Protein AF-A0A960FRC0-F1 (afdb_monomer_lite)

Radius of gyration: 25.15 Å; chains: 1; bounding box: 46×81×82 Å

Structure (mmCIF, N/CA/C/O backbone):
data_AF-A0A960FRC0-F1
#
_entry.id   AF-A0A960FRC0-F1
#
loop_
_atom_site.group_PDB
_atom_site.id
_atom_site.type_symbol
_atom_site.label_atom_id
_atom_site.label_alt_id
_atom_site.label_comp_id
_atom_site.label_asym_id
_atom_site.label_entity_id
_atom_site.label_seq_id
_atom_site.pdbx_PDB_ins_code
_atom_site.Cartn_x
_atom_site.Cartn_y
_atom_site.Cartn_z
_atom_site.occupancy
_atom_site.B_iso_or_equiv
_atom_site.auth_seq_id
_atom_site.auth_comp_id
_atom_site.auth_asym_id
_atom_site.auth_atom_id
_atom_site.pdbx_PDB_model_num
ATOM 1 N N . MET A 1 1 ? -10.508 -52.661 64.774 1.00 45.69 1 MET A N 1
ATOM 2 C CA . MET A 1 1 ? -9.347 -51.862 64.317 1.00 45.69 1 MET A CA 1
ATOM 3 C C . MET A 1 1 ? -9.699 -50.385 64.442 1.00 45.69 1 MET A C 1
ATOM 5 O O . MET A 1 1 ? -10.869 -50.043 64.352 1.00 45.69 1 MET A O 1
ATOM 9 N N . ARG A 1 2 ? -8.720 -49.566 64.829 1.00 38.38 2 ARG A N 1
ATOM 10 C CA . ARG A 1 2 ? -8.870 -48.261 65.493 1.00 38.38 2 ARG A CA 1
ATOM 11 C C . ARG A 1 2 ? -9.436 -47.160 64.585 1.00 38.38 2 ARG A C 1
ATOM 13 O O . ARG A 1 2 ? -9.087 -47.077 63.415 1.00 38.38 2 ARG A O 1
ATOM 20 N N . ALA A 1 3 ? -10.247 -46.289 65.184 1.00 42.62 3 ALA A N 1
ATOM 21 C CA . ALA A 1 3 ? -10.696 -45.017 64.630 1.00 42.62 3 ALA A CA 1
ATOM 22 C C . ALA A 1 3 ? -9.540 -44.008 64.508 1.00 42.62 3 ALA A C 1
ATOM 24 O O . ALA A 1 3 ? -8.712 -43.910 65.415 1.00 42.62 3 ALA A O 1
ATOM 25 N N . ALA A 1 4 ? -9.546 -43.192 63.451 1.00 49.62 4 ALA A N 1
ATOM 26 C CA . ALA A 1 4 ? -8.734 -41.981 63.358 1.00 49.62 4 ALA A CA 1
ATOM 27 C C . ALA A 1 4 ? -9.585 -40.820 62.817 1.00 49.62 4 ALA A C 1
ATOM 29 O O . ALA A 1 4 ? -9.862 -40.708 61.628 1.00 49.62 4 ALA A O 1
ATOM 30 N N . ARG A 1 5 ? -10.024 -39.967 63.748 1.00 52.09 5 ARG A N 1
ATOM 31 C CA . ARG A 1 5 ? -10.417 -38.571 63.506 1.00 52.09 5 ARG A CA 1
ATOM 32 C C . ARG A 1 5 ? -9.151 -37.713 63.358 1.00 52.09 5 ARG A C 1
ATOM 34 O O . ARG A 1 5 ? -8.128 -38.087 63.928 1.00 52.09 5 ARG A O 1
ATOM 41 N N . ARG A 1 6 ? -9.338 -36.491 62.827 1.00 44.22 6 ARG A N 1
ATOM 42 C CA . ARG A 1 6 ? -8.510 -35.253 62.918 1.00 44.22 6 ARG A CA 1
ATOM 43 C C . ARG A 1 6 ? -7.853 -34.876 61.584 1.00 44.22 6 ARG A C 1
ATOM 45 O O . ARG A 1 6 ? -7.378 -35.750 60.888 1.00 44.22 6 ARG A O 1
ATOM 52 N N . ARG A 1 7 ? -7.743 -33.606 61.192 1.00 47.81 7 ARG A N 1
ATOM 53 C CA . ARG A 1 7 ? -8.174 -32.305 61.740 1.00 47.81 7 ARG A CA 1
ATOM 54 C C . ARG A 1 7 ? -8.042 -31.301 60.590 1.00 47.81 7 ARG A C 1
ATOM 56 O O . ARG A 1 7 ? -7.109 -31.410 59.804 1.00 47.81 7 ARG A O 1
ATOM 63 N N . TRP A 1 8 ? -8.943 -30.327 60.529 1.00 41.72 8 TRP A N 1
ATOM 64 C CA . TRP A 1 8 ? -8.767 -29.125 59.720 1.00 41.72 8 TRP A CA 1
ATOM 65 C C . TRP A 1 8 ? -7.578 -28.320 60.255 1.00 41.72 8 TRP A C 1
ATOM 67 O O . TRP A 1 8 ? -7.475 -28.105 61.463 1.00 41.72 8 TRP A O 1
ATOM 77 N N . GLY A 1 9 ? -6.685 -27.914 59.356 1.00 37.94 9 GLY A N 1
ATOM 78 C CA . GLY A 1 9 ? -5.574 -27.011 59.626 1.00 37.94 9 GLY A CA 1
ATOM 79 C C . GLY A 1 9 ? -5.657 -25.833 58.667 1.00 37.94 9 GLY A C 1
ATOM 80 O O . GLY A 1 9 ? -5.303 -25.951 57.501 1.00 37.94 9 GLY A O 1
ATOM 81 N N . THR A 1 10 ? -6.170 -24.719 59.172 1.00 47.03 10 THR A N 1
ATOM 82 C CA . THR A 1 10 ? -6.092 -23.382 58.581 1.00 47.03 10 THR A CA 1
ATOM 83 C C . THR A 1 10 ? -4.627 -22.974 58.428 1.00 47.03 10 THR A C 1
ATOM 85 O O . THR A 1 10 ? -3.929 -22.841 59.434 1.00 47.03 10 THR A O 1
ATOM 88 N N . ALA A 1 11 ? -4.159 -22.767 57.197 1.00 42.53 11 ALA A N 1
ATOM 89 C CA . ALA A 1 11 ? -2.871 -22.133 56.932 1.00 42.53 11 ALA A CA 1
ATOM 90 C C . ALA A 1 11 ? -3.082 -20.624 56.756 1.00 42.53 11 ALA A C 1
ATOM 92 O O . ALA A 1 11 ? -3.902 -20.183 55.952 1.00 42.53 11 ALA A O 1
ATOM 93 N N . ALA A 1 12 ? -2.377 -19.862 57.586 1.00 43.47 12 ALA A N 1
ATOM 94 C CA . ALA A 1 12 ? -2.462 -18.421 57.713 1.00 43.47 12 ALA A CA 1
ATOM 95 C C . ALA A 1 12 ? -1.907 -17.693 56.479 1.00 43.47 12 ALA A C 1
ATOM 97 O O . ALA A 1 12 ? -0.831 -18.015 55.976 1.00 43.47 12 ALA A O 1
ATOM 98 N N . LEU A 1 13 ? -2.641 -16.668 56.046 1.00 40.09 13 LEU A N 1
ATOM 99 C CA . LEU A 1 13 ? -2.181 -15.615 55.147 1.00 40.09 13 LEU A CA 1
ATOM 100 C C . LEU A 1 13 ? -1.047 -14.834 55.823 1.00 40.09 13 LEU A C 1
ATOM 102 O O . LEU A 1 13 ? -1.270 -14.155 56.824 1.00 40.09 13 LEU A O 1
ATOM 106 N N . VAL A 1 14 ? 0.161 -14.907 55.266 1.00 40.59 14 VAL A N 1
ATOM 107 C CA . VAL A 1 14 ? 1.249 -13.978 55.591 1.00 40.59 14 VAL A CA 1
ATOM 108 C C . VAL A 1 14 ? 1.157 -12.816 54.607 1.00 40.59 14 VAL A C 1
ATOM 110 O O . VAL A 1 14 ? 1.544 -12.934 53.447 1.00 40.59 14 VAL A O 1
ATOM 113 N N . ALA A 1 15 ? 0.597 -11.700 55.069 1.00 36.88 15 ALA A N 1
ATOM 114 C CA . ALA A 1 15 ? 0.628 -10.429 54.362 1.00 36.88 15 ALA A CA 1
ATOM 115 C C . ALA A 1 15 ? 2.011 -9.788 54.557 1.00 36.88 15 ALA A C 1
ATOM 117 O O . ALA A 1 15 ? 2.355 -9.358 55.657 1.00 36.88 15 ALA A O 1
ATOM 118 N N . VAL A 1 16 ? 2.813 -9.738 53.495 1.00 40.75 16 VAL A N 1
ATOM 119 C CA . VAL A 1 16 ? 4.051 -8.951 53.462 1.00 40.75 16 VAL A CA 1
ATOM 120 C C . VAL A 1 16 ? 3.683 -7.534 53.032 1.00 40.75 16 VAL A C 1
ATOM 122 O O . VAL A 1 16 ? 3.374 -7.287 51.869 1.00 40.75 16 VAL A O 1
ATOM 125 N N . ALA A 1 17 ? 3.687 -6.606 53.986 1.00 39.19 17 ALA A N 1
ATOM 126 C CA . ALA A 1 17 ? 3.586 -5.178 53.719 1.00 39.19 17 ALA A CA 1
ATOM 127 C C . ALA A 1 17 ? 4.959 -4.653 53.268 1.00 39.19 17 ALA A C 1
ATOM 129 O O . ALA A 1 17 ? 5.885 -4.547 54.069 1.00 39.19 17 ALA A O 1
ATOM 130 N N . LEU A 1 18 ? 5.092 -4.329 51.982 1.00 38.28 18 LEU A N 1
ATOM 131 C CA . LEU A 1 18 ? 6.219 -3.563 51.451 1.00 38.28 18 LEU A CA 1
ATOM 132 C C . LEU A 1 18 ? 5.857 -2.073 51.496 1.00 38.28 18 LEU A C 1
ATOM 134 O O . LEU A 1 18 ? 5.083 -1.586 50.676 1.00 38.28 18 LEU A O 1
ATOM 138 N N . LEU A 1 19 ? 6.418 -1.356 52.474 1.00 38.47 19 LEU A N 1
ATOM 139 C CA . LEU A 1 19 ? 6.517 0.103 52.435 1.00 38.47 19 LEU A CA 1
ATOM 140 C C . LEU A 1 19 ? 7.543 0.487 51.360 1.00 38.47 19 LEU A C 1
ATOM 142 O O . LEU A 1 19 ? 8.737 0.251 51.538 1.00 38.47 19 LEU A O 1
ATOM 146 N N . ALA A 1 20 ? 7.093 1.119 50.278 1.00 42.47 20 ALA A N 1
ATOM 147 C CA . ALA A 1 20 ? 7.959 1.881 49.385 1.00 42.47 20 ALA A CA 1
ATOM 148 C C . ALA A 1 20 ? 7.755 3.375 49.669 1.00 42.47 20 ALA A C 1
ATOM 150 O O . ALA A 1 20 ? 6.661 3.913 49.499 1.00 42.47 20 ALA A O 1
ATOM 151 N N . ALA A 1 21 ? 8.810 4.027 50.154 1.00 42.53 21 ALA A N 1
ATOM 152 C CA . ALA A 1 21 ? 8.851 5.462 50.385 1.00 42.53 21 ALA A CA 1
ATOM 153 C C . ALA A 1 21 ? 8.811 6.218 49.045 1.00 42.53 21 ALA A C 1
ATOM 155 O O . ALA A 1 21 ? 9.657 5.996 48.179 1.00 42.53 21 ALA A O 1
ATOM 156 N N . LEU A 1 22 ? 7.848 7.132 48.890 1.00 38.44 22 LEU A N 1
ATOM 157 C CA . LEU A 1 22 ? 7.870 8.139 47.832 1.00 38.44 22 LEU A CA 1
ATOM 158 C C . LEU A 1 22 ? 8.965 9.166 48.147 1.00 38.44 22 LEU A C 1
ATOM 160 O O . LEU A 1 22 ? 8.834 9.945 49.090 1.00 38.44 22 LEU A O 1
ATOM 164 N N . VAL A 1 23 ? 10.009 9.207 47.322 1.00 41.34 23 VAL A N 1
ATOM 165 C CA . VAL A 1 23 ? 10.891 10.373 47.210 1.00 41.34 23 VAL A CA 1
ATOM 166 C C . VAL A 1 23 ? 10.477 11.122 45.948 1.00 41.34 23 VAL A C 1
ATOM 168 O O . VAL A 1 23 ? 10.709 10.663 44.832 1.00 41.34 23 VAL A O 1
ATOM 171 N N . ALA A 1 24 ? 9.824 12.268 46.131 1.00 42.84 24 ALA A N 1
ATOM 172 C CA . ALA A 1 24 ? 9.527 13.212 45.063 1.00 42.84 24 ALA A CA 1
ATOM 173 C C . ALA A 1 24 ? 10.822 13.933 44.653 1.00 42.84 24 ALA A C 1
ATOM 175 O O . ALA A 1 24 ? 11.204 14.942 45.241 1.00 42.84 24 ALA A O 1
ATOM 176 N N . GLY A 1 25 ? 11.521 13.385 43.659 1.00 35.78 25 GLY A N 1
ATOM 177 C CA . GLY A 1 25 ? 12.619 14.054 42.966 1.00 35.78 25 GLY A CA 1
ATOM 178 C C . GLY A 1 25 ? 12.085 14.818 41.759 1.00 35.78 25 GLY A C 1
ATOM 179 O O . GLY A 1 25 ? 11.906 14.239 40.692 1.00 35.78 25 GLY A O 1
ATOM 180 N N . GLY A 1 26 ? 11.811 16.112 41.926 1.00 40.59 26 GLY A N 1
ATOM 181 C CA . GLY A 1 26 ? 11.530 17.015 40.815 1.00 40.59 26 GLY A CA 1
ATOM 182 C C . GLY A 1 26 ? 12.804 17.279 40.015 1.00 40.59 26 GLY A C 1
ATOM 183 O O . GLY A 1 26 ? 13.629 18.091 40.421 1.00 40.59 26 GLY A O 1
ATOM 184 N N . ALA A 1 27 ? 12.962 16.598 38.882 1.00 38.31 27 ALA A N 1
ATOM 185 C CA . ALA A 1 27 ? 13.957 16.935 37.873 1.00 38.31 27 ALA A CA 1
ATOM 186 C C . ALA A 1 27 ? 13.251 17.684 36.736 1.00 38.31 27 ALA A C 1
ATOM 188 O O . ALA A 1 27 ? 12.601 17.083 35.882 1.00 38.31 27 ALA A O 1
ATOM 189 N N . GLY A 1 28 ? 13.352 19.014 36.750 1.00 36.75 28 GLY A N 1
ATOM 190 C CA . GLY A 1 28 ? 13.008 19.837 35.598 1.00 36.75 28 GLY A CA 1
ATOM 191 C C . GLY A 1 28 ? 13.984 19.535 34.466 1.00 36.75 28 GLY A C 1
ATOM 192 O O . GLY A 1 28 ? 15.154 19.905 34.539 1.00 36.75 28 GLY A O 1
ATOM 193 N N . ALA A 1 29 ? 13.517 18.840 33.432 1.00 36.84 29 ALA A N 1
ATOM 194 C CA . ALA A 1 29 ? 14.262 18.687 32.194 1.00 36.84 29 ALA A CA 1
ATOM 195 C C . ALA A 1 29 ? 14.252 20.036 31.459 1.00 36.84 29 ALA A C 1
ATOM 197 O O . ALA A 1 29 ? 13.249 20.433 30.868 1.00 36.84 29 ALA A O 1
ATOM 198 N N . GLY A 1 30 ? 15.368 20.761 31.544 1.00 32.44 30 GLY A N 1
ATOM 199 C CA . GLY A 1 30 ? 15.636 21.907 30.686 1.00 32.44 30 GLY A CA 1
ATOM 200 C C . GLY A 1 30 ? 15.647 21.459 29.226 1.00 32.44 30 GLY A C 1
ATOM 201 O O . GLY A 1 30 ? 16.338 20.505 28.868 1.00 32.44 30 GLY A O 1
ATOM 202 N N . ALA A 1 31 ? 14.855 22.132 28.395 1.00 35.47 31 ALA A N 1
ATOM 203 C CA . ALA A 1 31 ? 14.848 21.933 26.957 1.00 35.47 31 ALA A CA 1
ATOM 204 C C . ALA A 1 31 ? 16.244 22.238 26.392 1.00 35.47 31 ALA A C 1
ATOM 206 O O . ALA A 1 31 ? 16.716 23.373 26.456 1.00 35.47 31 ALA A O 1
ATOM 207 N N . ALA A 1 32 ? 16.911 21.218 25.855 1.00 36.28 32 ALA A N 1
ATOM 208 C CA . ALA A 1 32 ? 18.108 21.415 25.053 1.00 36.28 32 ALA A CA 1
ATOM 209 C C . ALA A 1 32 ? 17.721 22.111 23.729 1.00 36.28 32 ALA A C 1
ATOM 211 O O . ALA A 1 32 ? 16.708 21.738 23.127 1.00 36.28 32 ALA A O 1
ATOM 212 N N . PRO A 1 33 ? 18.489 23.108 23.258 1.00 33.09 33 PRO A N 1
ATOM 213 C CA . PRO A 1 33 ? 18.225 23.754 21.979 1.00 33.09 33 PRO A CA 1
ATOM 214 C C . PRO A 1 33 ? 18.430 22.756 20.831 1.00 33.09 33 PRO A C 1
ATOM 216 O O . PRO A 1 33 ? 19.436 22.046 20.779 1.00 33.09 33 PRO A O 1
ATOM 219 N N . ARG A 1 34 ? 17.455 22.691 19.915 1.00 39.62 34 ARG A N 1
ATOM 220 C CA . ARG A 1 34 ? 17.567 21.930 18.663 1.00 39.62 34 ARG A CA 1
ATOM 221 C C . ARG A 1 34 ? 18.668 22.556 17.794 1.00 39.62 34 ARG A C 1
ATOM 223 O O . ARG A 1 34 ? 18.681 23.777 17.671 1.00 39.62 34 ARG A O 1
ATOM 230 N N . PRO A 1 35 ? 19.562 21.761 17.181 1.00 35.31 35 PRO A N 1
ATOM 231 C CA . PRO A 1 35 ? 20.469 22.278 16.170 1.00 35.31 35 PRO A CA 1
ATOM 232 C C . PRO A 1 35 ? 19.674 22.633 14.909 1.00 35.31 35 PRO A C 1
ATOM 234 O O . PRO A 1 35 ? 18.868 21.833 14.429 1.00 35.31 35 PRO A O 1
ATOM 237 N N . ASP A 1 36 ? 19.906 23.843 14.404 1.00 36.78 36 ASP A N 1
ATOM 238 C CA . ASP A 1 36 ? 19.320 24.381 13.181 1.00 36.78 36 ASP A CA 1
ATOM 239 C C . ASP A 1 36 ? 19.616 23.463 11.985 1.00 36.78 36 ASP A C 1
ATOM 241 O O . ASP A 1 36 ? 20.739 23.397 11.478 1.00 36.78 36 ASP A O 1
ATOM 245 N N . ALA A 1 37 ? 18.591 22.752 11.514 1.00 40.75 37 ALA A N 1
ATOM 246 C CA . ALA A 1 37 ? 18.593 22.173 10.181 1.00 40.75 37 ALA A CA 1
ATOM 247 C C . ALA A 1 37 ? 18.314 23.310 9.191 1.00 40.75 37 ALA A C 1
ATOM 249 O O . ALA A 1 37 ? 17.215 23.863 9.145 1.00 40.75 37 ALA A O 1
ATOM 250 N N . GLY A 1 38 ? 19.347 23.699 8.448 1.00 32.84 38 GLY A N 1
ATOM 251 C CA . GLY A 1 38 ? 19.288 24.794 7.493 1.00 32.84 38 GLY A CA 1
ATOM 252 C C . GLY A 1 38 ? 18.195 24.628 6.435 1.00 32.84 38 GLY A C 1
ATOM 253 O O . GLY A 1 38 ? 18.038 23.567 5.838 1.00 32.84 38 GLY A O 1
ATOM 254 N N . GLY A 1 39 ? 17.507 25.740 6.165 1.00 36.84 39 GLY A N 1
ATOM 255 C CA . GLY A 1 39 ? 16.924 26.042 4.860 1.00 36.84 39 GLY A CA 1
ATOM 256 C C . GLY A 1 39 ? 15.628 25.321 4.499 1.00 36.84 39 GLY A C 1
ATOM 257 O O . GLY A 1 39 ? 15.522 24.815 3.387 1.00 36.84 39 GLY A O 1
ATOM 258 N N . GLN A 1 40 ? 14.624 25.323 5.378 1.00 36.28 40 GLN A N 1
ATOM 259 C CA . GLN A 1 40 ? 13.240 25.187 4.919 1.00 36.28 40 GLN A CA 1
ATOM 260 C C . GLN A 1 40 ? 12.752 26.572 4.496 1.00 36.28 40 GLN A C 1
ATOM 262 O O . GLN A 1 40 ? 12.588 27.467 5.318 1.00 36.28 40 GLN A O 1
ATOM 267 N N . THR A 1 41 ? 12.572 26.776 3.194 1.00 33.44 41 THR A N 1
ATOM 268 C CA . THR A 1 41 ? 11.748 27.882 2.709 1.00 33.44 41 THR A CA 1
ATOM 269 C C . THR A 1 41 ? 10.325 27.621 3.186 1.00 33.44 41 THR A C 1
ATOM 271 O O . THR A 1 41 ? 9.762 26.585 2.832 1.00 33.44 41 THR A O 1
ATOM 274 N N . ASP A 1 42 ? 9.772 28.535 3.980 1.00 34.69 42 ASP A N 1
ATOM 275 C CA . ASP A 1 42 ? 8.370 28.545 4.393 1.00 34.69 42 ASP A CA 1
ATOM 276 C C . ASP A 1 42 ? 7.461 28.405 3.162 1.00 34.69 42 ASP A C 1
ATOM 278 O O . ASP A 1 42 ? 7.245 29.358 2.408 1.00 34.69 42 ASP A O 1
ATOM 282 N N . VAL A 1 43 ? 6.947 27.197 2.922 1.00 40.28 43 VAL A N 1
ATOM 283 C CA . VAL A 1 43 ? 5.886 26.978 1.937 1.00 40.28 43 VAL A CA 1
ATOM 284 C C . VAL A 1 43 ? 4.570 27.337 2.633 1.00 40.28 43 VAL A C 1
ATOM 286 O O . VAL A 1 43 ? 4.271 26.757 3.679 1.00 40.28 43 VAL A O 1
ATOM 289 N N . PRO A 1 44 ? 3.776 28.287 2.108 1.00 34.59 44 PRO A N 1
ATOM 290 C CA . PRO A 1 44 ? 2.538 28.717 2.748 1.00 34.59 44 PRO A CA 1
ATOM 291 C C . PRO A 1 44 ? 1.582 27.540 2.991 1.00 34.59 44 PRO A C 1
ATOM 293 O O . PRO A 1 44 ? 1.346 26.729 2.094 1.00 34.59 44 PRO A O 1
ATOM 296 N N . LEU A 1 45 ? 0.981 27.491 4.185 1.00 43.91 45 LEU A N 1
ATOM 297 C CA . LEU A 1 45 ? -0.046 26.530 4.625 1.00 43.91 45 LEU A CA 1
ATOM 298 C C . LEU A 1 45 ? -1.409 26.727 3.915 1.00 43.91 45 LEU A C 1
ATOM 300 O O . LEU A 1 45 ? -2.459 26.718 4.550 1.00 43.91 45 LEU A O 1
ATOM 304 N N . SER A 1 46 ? -1.409 26.937 2.599 1.00 42.94 46 SER A N 1
ATOM 305 C CA . SER A 1 46 ? -2.619 27.125 1.783 1.00 42.94 46 SER A CA 1
ATOM 306 C C . SER A 1 46 ? -2.598 26.343 0.463 1.00 42.94 46 SER A C 1
ATOM 308 O O . SER A 1 46 ? -3.323 26.668 -0.477 1.00 42.94 46 SER A O 1
ATOM 310 N N . GLY A 1 47 ? -1.780 25.291 0.382 1.00 54.16 47 GLY A N 1
ATOM 311 C CA . GLY A 1 47 ? -1.836 24.307 -0.698 1.00 54.16 47 GLY A CA 1
ATOM 312 C C . GLY A 1 47 ? -2.910 23.245 -0.450 1.00 54.16 47 GLY A C 1
ATOM 313 O O . GLY A 1 47 ? -3.258 22.955 0.691 1.00 54.16 47 GLY A O 1
ATOM 314 N N . ALA A 1 48 ? -3.396 22.611 -1.519 1.00 76.31 48 ALA A N 1
ATOM 315 C CA . ALA A 1 48 ? -4.374 21.521 -1.436 1.00 76.31 48 ALA A CA 1
ATOM 316 C C . ALA A 1 48 ? -3.868 20.275 -0.661 1.00 76.31 48 ALA A C 1
ATOM 318 O O . ALA A 1 48 ? -4.658 19.396 -0.334 1.00 76.31 48 ALA A O 1
ATOM 319 N N . CYS A 1 49 ? -2.569 20.237 -0.339 1.00 87.62 49 CYS A N 1
ATOM 320 C CA . CYS A 1 49 ? -1.946 19.373 0.661 1.00 87.62 49 CYS A CA 1
ATOM 321 C C . CYS A 1 49 ? -1.174 20.265 1.666 1.00 87.62 49 CYS A C 1
ATOM 323 O O . CYS A 1 49 ? -0.148 20.832 1.286 1.00 87.62 49 CYS A O 1
ATOM 325 N N . PRO A 1 50 ? -1.661 20.463 2.907 1.00 85.38 50 PRO A N 1
ATOM 326 C CA . PRO A 1 50 ? -1.021 21.314 3.914 1.00 85.38 50 PRO A CA 1
ATOM 327 C C . PRO A 1 50 ? 0.133 20.600 4.643 1.00 85.38 50 PRO A C 1
ATOM 329 O O . PRO A 1 50 ? 0.348 19.405 4.474 1.00 85.38 50 PRO A O 1
ATOM 332 N N . GLY A 1 51 ? 0.878 21.325 5.486 1.00 82.12 51 GLY A N 1
ATOM 333 C CA . GLY A 1 51 ? 1.767 20.717 6.491 1.00 82.12 51 GLY A CA 1
ATOM 334 C C . GLY A 1 51 ? 2.995 19.973 5.951 1.00 82.12 51 GLY A C 1
ATOM 335 O O . GLY A 1 51 ? 3.428 19.001 6.559 1.00 82.12 51 GLY A O 1
ATOM 336 N N . GLY A 1 52 ? 3.553 20.401 4.814 1.00 83.00 52 GLY A N 1
ATOM 337 C CA . GLY A 1 52 ? 4.713 19.741 4.193 1.00 83.00 52 GLY A CA 1
ATOM 338 C C . GLY A 1 52 ? 4.361 18.512 3.348 1.00 83.00 52 GLY A C 1
ATOM 339 O O . GLY A 1 52 ? 5.255 17.844 2.832 1.00 83.00 52 GLY A O 1
ATOM 340 N N . LEU A 1 53 ? 3.069 18.230 3.167 1.00 89.75 53 LEU A N 1
ATOM 341 C CA . LEU A 1 53 ? 2.595 17.188 2.269 1.00 89.75 53 LEU A CA 1
ATOM 342 C C . LEU A 1 53 ? 2.720 17.607 0.796 1.00 89.75 53 LEU A C 1
ATOM 344 O O . LEU A 1 53 ? 2.569 18.773 0.434 1.00 89.75 53 LEU A O 1
ATOM 348 N N . SER A 1 54 ? 2.935 16.624 -0.073 1.00 90.00 54 SER A N 1
ATOM 349 C CA . SER A 1 54 ? 3.002 16.791 -1.528 1.00 90.00 54 SER A CA 1
ATOM 350 C C . SER A 1 54 ? 1.808 16.141 -2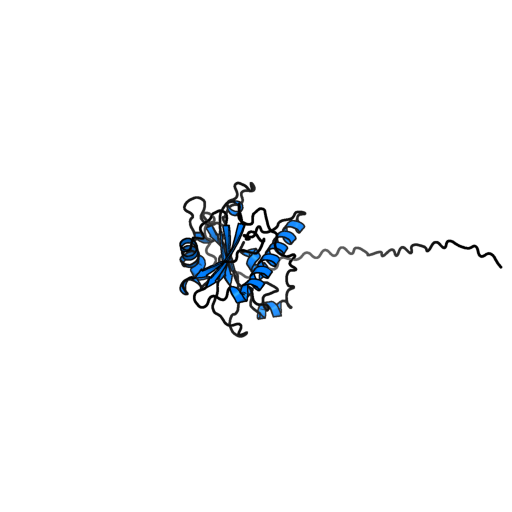.220 1.00 90.00 54 SER A C 1
ATOM 352 O O . SER A 1 54 ? 1.346 15.082 -1.802 1.00 90.00 54 SER A O 1
ATOM 354 N N . ILE A 1 55 ? 1.327 16.739 -3.313 1.00 88.12 55 ILE A N 1
ATOM 355 C CA . ILE A 1 55 ? 0.259 16.157 -4.141 1.00 88.12 55 ILE A CA 1
ATOM 356 C C . ILE A 1 55 ? 0.814 14.959 -4.925 1.00 88.12 55 ILE A C 1
ATOM 358 O O . ILE A 1 55 ? 1.807 15.075 -5.641 1.00 88.12 55 ILE A O 1
ATOM 362 N N . VAL A 1 56 ? 0.136 13.816 -4.824 1.00 87.88 56 VAL A N 1
ATOM 363 C CA . VAL A 1 56 ? 0.449 12.571 -5.546 1.00 87.88 56 VAL A CA 1
ATOM 364 C C . VAL A 1 56 ? -0.448 12.392 -6.762 1.00 87.88 56 VAL A C 1
ATOM 366 O O . VAL A 1 56 ? 0.010 12.011 -7.836 1.00 87.88 56 VAL A O 1
ATOM 369 N N . ALA A 1 57 ? -1.741 12.650 -6.594 1.00 81.94 57 ALA A N 1
ATOM 370 C CA . ALA A 1 57 ? -2.725 12.527 -7.655 1.00 81.94 57 ALA A CA 1
ATOM 371 C C . ALA A 1 57 ? -3.914 13.440 -7.373 1.00 81.94 57 ALA A C 1
ATOM 373 O O . ALA A 1 57 ? -4.265 13.680 -6.221 1.00 81.94 57 ALA A O 1
ATOM 374 N N . VAL A 1 58 ? -4.571 13.896 -8.433 1.00 77.62 58 VAL A N 1
ATOM 375 C CA . VAL A 1 58 ? -5.853 14.595 -8.340 1.00 77.62 58 VAL A CA 1
ATOM 376 C C . VAL A 1 58 ? -6.921 13.620 -8.844 1.00 77.62 58 VAL A C 1
ATOM 378 O O . VAL A 1 58 ? -6.878 13.258 -10.023 1.00 77.62 58 VAL A O 1
ATOM 381 N N . PRO A 1 59 ? -7.801 13.087 -7.977 1.00 72.81 59 PRO A N 1
ATOM 382 C CA . PRO A 1 59 ? -8.917 12.267 -8.431 1.00 72.81 59 PRO A CA 1
ATOM 383 C C . PRO A 1 59 ? -9.907 13.119 -9.240 1.00 72.81 59 PRO A C 1
ATOM 385 O O . PRO A 1 59 ? -9.952 14.337 -9.096 1.00 72.81 59 PRO A O 1
ATOM 388 N N . GLU A 1 60 ? -10.713 12.478 -10.090 1.00 71.31 60 GLU A N 1
ATOM 389 C CA . GLU A 1 60 ? -11.729 13.172 -10.904 1.00 71.31 60 GLU A CA 1
ATOM 390 C C . GLU A 1 60 ? -12.785 13.883 -10.040 1.00 71.31 60 GLU A C 1
ATOM 392 O O . GLU A 1 60 ? -13.349 14.898 -10.443 1.00 71.31 60 GLU A O 1
ATOM 397 N N . SER A 1 61 ? -13.021 13.365 -8.833 1.00 69.56 61 SER A N 1
ATOM 398 C CA . SER A 1 61 ? -13.883 13.957 -7.814 1.00 69.56 61 SER A CA 1
ATOM 399 C C . SER A 1 61 ? -13.214 13.889 -6.443 1.00 69.56 61 SER A C 1
ATOM 401 O O . SER A 1 61 ? -12.675 12.842 -6.081 1.00 69.56 61 SER A O 1
ATOM 403 N N . GLY A 1 62 ? -13.324 14.964 -5.661 1.00 75.00 62 GLY A N 1
ATOM 404 C CA . GLY A 1 62 ? -12.777 15.052 -4.304 1.00 75.00 62 GLY A CA 1
ATOM 405 C C . GLY A 1 62 ? -11.442 15.807 -4.221 1.00 75.00 62 GLY A C 1
ATOM 406 O O . GLY A 1 62 ? -10.943 16.304 -5.234 1.00 75.00 62 GLY A O 1
ATOM 407 N N . PRO A 1 63 ? -10.879 15.947 -3.008 1.00 85.25 63 PRO A N 1
ATOM 408 C CA . PRO A 1 63 ? -9.593 16.605 -2.804 1.00 85.25 63 PRO A CA 1
ATOM 409 C C . PRO A 1 63 ? -8.440 15.782 -3.400 1.00 85.25 63 PRO A C 1
ATOM 411 O O . PRO A 1 63 ? -8.587 14.575 -3.626 1.00 85.25 63 PRO A O 1
ATOM 414 N N . PRO A 1 64 ? -7.274 16.401 -3.659 1.00 89.44 64 PRO A N 1
ATOM 415 C CA . PRO A 1 64 ? -6.104 15.652 -4.088 1.00 89.44 64 PRO A CA 1
ATOM 416 C C . PRO A 1 64 ? -5.672 14.627 -3.037 1.00 89.44 64 PRO A C 1
ATOM 418 O O . PRO A 1 64 ? -5.822 14.824 -1.833 1.00 89.44 64 PRO A O 1
ATOM 421 N N . MET A 1 65 ? -5.074 13.546 -3.523 1.00 92.44 65 MET A N 1
ATOM 422 C CA . MET A 1 65 ? -4.311 12.621 -2.700 1.00 92.44 65 MET A CA 1
ATOM 423 C C . MET A 1 65 ? -2.950 13.240 -2.394 1.00 92.44 65 MET A C 1
ATOM 425 O O . MET A 1 65 ? -2.222 13.647 -3.306 1.00 92.44 65 MET A O 1
ATOM 429 N N . CYS A 1 66 ? -2.600 13.256 -1.119 1.00 95.12 66 CYS A N 1
ATOM 430 C CA . CYS A 1 66 ? -1.370 13.792 -0.569 1.00 95.12 66 CYS A CA 1
ATOM 431 C C . CYS A 1 66 ? -0.426 12.670 -0.115 1.00 95.12 66 CYS A C 1
ATOM 433 O O . CYS A 1 66 ? -0.845 11.532 0.072 1.00 95.12 66 CYS A O 1
ATOM 435 N N . THR A 1 67 ? 0.847 12.993 0.093 1.00 95.00 67 THR A N 1
ATOM 436 C CA . THR A 1 67 ? 1.843 12.121 0.735 1.00 95.00 67 THR A CA 1
ATOM 437 C C . THR A 1 67 ? 2.815 12.953 1.561 1.00 95.00 67 THR A C 1
ATOM 439 O O . THR A 1 67 ? 3.082 14.103 1.206 1.00 95.00 67 THR A O 1
ATOM 442 N N . HIS A 1 68 ? 3.384 12.379 2.621 1.00 92.88 68 HIS A N 1
ATOM 443 C CA . HIS A 1 68 ? 4.532 12.971 3.317 1.00 92.88 68 HIS A CA 1
ATOM 444 C C . HIS A 1 68 ? 5.871 12.671 2.620 1.00 92.88 68 HIS A C 1
ATOM 446 O O . HIS A 1 68 ? 6.927 13.067 3.107 1.00 92.88 68 HIS A O 1
ATOM 452 N N . GLY A 1 69 ? 5.840 12.002 1.463 1.00 92.31 69 GLY A N 1
ATOM 453 C CA . GLY A 1 69 ? 7.034 11.554 0.757 1.00 92.31 69 GLY A CA 1
ATOM 454 C C . GLY A 1 69 ? 7.533 10.210 1.288 1.00 92.31 69 GLY A C 1
ATOM 455 O O . GLY A 1 69 ? 6.904 9.623 2.162 1.00 92.31 69 GLY A O 1
ATOM 456 N N . PRO A 1 70 ? 8.631 9.684 0.730 1.00 91.75 70 PRO A N 1
ATOM 457 C CA . PRO A 1 70 ? 9.150 8.397 1.154 1.00 91.75 70 PRO A CA 1
ATOM 458 C C . PRO A 1 70 ? 9.764 8.464 2.545 1.00 91.75 70 PRO A C 1
ATOM 460 O O . PRO A 1 70 ? 10.520 9.391 2.850 1.00 91.75 70 PRO A O 1
ATOM 463 N N . ASP A 1 71 ? 9.497 7.439 3.343 1.00 90.56 71 ASP A N 1
ATOM 464 C CA . ASP A 1 71 ? 10.104 7.311 4.657 1.00 90.56 71 ASP A CA 1
ATOM 465 C C . ASP A 1 71 ? 11.597 6.984 4.565 1.00 90.56 71 ASP A C 1
ATOM 467 O O . ASP A 1 71 ? 12.030 6.259 3.654 1.00 90.56 71 ASP A O 1
ATOM 471 N N . PRO A 1 72 ? 12.411 7.454 5.530 1.00 88.12 72 PRO A N 1
ATOM 472 C CA . PRO A 1 72 ? 13.789 7.013 5.660 1.00 88.12 72 PRO A CA 1
ATOM 473 C C . PRO A 1 72 ? 13.856 5.487 5.713 1.00 88.12 72 PRO A C 1
ATOM 475 O O . PRO A 1 72 ? 13.228 4.843 6.551 1.00 88.12 72 PRO A O 1
ATOM 478 N N . GLY A 1 73 ? 14.628 4.898 4.806 1.00 87.00 73 GLY A N 1
ATOM 479 C CA . GLY A 1 73 ? 14.756 3.453 4.759 1.00 87.00 73 GLY A CA 1
ATOM 480 C C . GLY A 1 73 ? 15.524 2.906 5.959 1.00 87.00 73 GLY A C 1
ATOM 481 O O .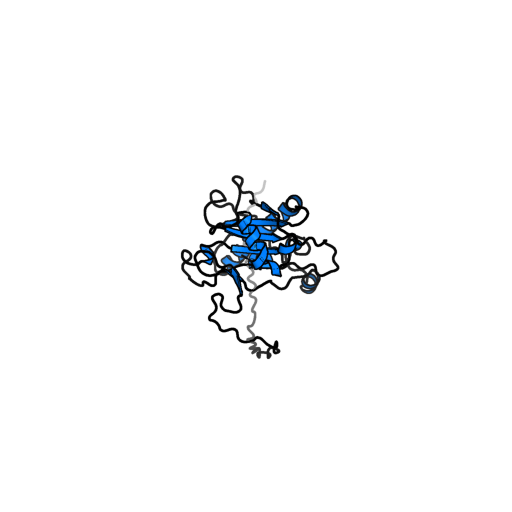 GLY A 1 73 ? 16.607 3.389 6.279 1.00 87.00 73 GLY A O 1
ATOM 482 N N . VAL A 1 74 ? 14.988 1.854 6.575 1.00 88.00 74 VAL A N 1
ATOM 483 C CA . VAL A 1 74 ? 15.641 1.134 7.673 1.00 88.00 74 VAL A CA 1
ATOM 484 C C . VAL A 1 74 ? 16.572 0.078 7.098 1.00 88.00 74 VAL A C 1
ATOM 486 O O . VAL A 1 74 ? 16.130 -0.782 6.336 1.00 88.00 74 VAL A O 1
ATOM 489 N N . THR A 1 75 ? 17.849 0.106 7.472 1.00 88.19 75 THR A N 1
ATOM 490 C CA . THR A 1 75 ? 18.853 -0.883 7.059 1.00 88.19 75 THR A CA 1
ATOM 491 C C . THR A 1 75 ? 19.080 -1.956 8.134 1.00 88.19 75 THR A C 1
ATOM 493 O O . THR A 1 75 ? 18.781 -1.739 9.311 1.00 88.19 75 THR A O 1
ATOM 496 N N . PRO A 1 76 ? 19.672 -3.118 7.792 1.00 85.50 76 PRO A N 1
ATOM 497 C CA . PRO A 1 76 ? 20.087 -4.105 8.791 1.00 85.50 76 PRO A CA 1
ATOM 498 C C . PRO A 1 76 ? 21.049 -3.545 9.848 1.00 85.50 76 PRO A C 1
ATOM 500 O O . PRO A 1 76 ? 21.009 -3.974 10.999 1.00 85.50 76 PRO A O 1
ATOM 503 N N . THR A 1 77 ? 21.894 -2.579 9.477 1.00 85.50 77 THR A N 1
ATOM 504 C CA . THR A 1 77 ? 22.801 -1.899 10.412 1.00 85.50 77 THR A CA 1
ATOM 505 C C . THR A 1 77 ? 22.019 -1.089 11.442 1.00 85.50 77 THR A C 1
ATOM 507 O O . THR A 1 77 ? 22.338 -1.154 12.628 1.00 85.50 77 THR A O 1
ATOM 510 N N . ASP A 1 78 ? 20.959 -0.395 11.019 1.00 85.31 78 ASP A N 1
ATOM 511 C CA . ASP A 1 78 ? 20.092 0.365 11.928 1.00 85.31 78 ASP A CA 1
ATOM 512 C C . ASP A 1 78 ? 19.385 -0.569 12.916 1.00 85.31 78 ASP A C 1
ATOM 514 O O . ASP A 1 78 ? 19.351 -0.303 14.117 1.00 85.31 78 ASP A O 1
ATOM 518 N N . LEU A 1 79 ? 18.892 -1.714 12.433 1.00 84.06 79 LEU A N 1
ATOM 519 C CA . LEU A 1 79 ? 18.259 -2.731 13.278 1.00 84.06 79 LEU A CA 1
ATOM 520 C C . LEU A 1 79 ? 19.231 -3.330 14.299 1.00 84.06 79 LEU A C 1
ATOM 522 O O . LEU A 1 79 ? 18.858 -3.548 15.454 1.00 84.06 79 LEU A O 1
ATOM 526 N N . ALA A 1 80 ? 20.477 -3.582 13.888 1.00 83.38 80 ALA A N 1
ATOM 527 C CA . ALA A 1 80 ? 21.521 -4.077 14.779 1.00 83.38 80 ALA A CA 1
ATOM 528 C C . ALA A 1 80 ? 21.879 -3.041 15.857 1.00 83.38 80 ALA A C 1
ATOM 530 O O . ALA A 1 80 ? 21.997 -3.395 17.029 1.00 83.38 80 ALA A O 1
ATOM 531 N N . ALA A 1 81 ? 21.986 -1.761 15.485 1.00 84.56 81 ALA A N 1
ATOM 532 C CA . ALA A 1 81 ? 22.250 -0.668 16.421 1.00 84.56 81 ALA A CA 1
ATOM 533 C C . ALA A 1 81 ? 21.118 -0.481 17.450 1.00 84.56 81 ALA A C 1
ATOM 535 O O . ALA A 1 81 ? 21.380 -0.128 18.597 1.00 84.56 81 ALA A O 1
ATOM 536 N N . GLN A 1 82 ? 19.873 -0.777 17.067 1.00 80.00 82 GLN A N 1
ATOM 537 C CA . GLN A 1 82 ? 18.701 -0.746 17.950 1.00 80.00 82 GLN A CA 1
ATOM 538 C C . GLN A 1 82 ? 18.565 -1.998 18.842 1.00 80.00 82 GLN A C 1
ATOM 540 O O . GLN A 1 82 ? 17.583 -2.132 19.570 1.00 80.00 82 GLN A O 1
ATOM 545 N N . GLY A 1 83 ? 19.537 -2.919 18.806 1.00 73.12 83 GLY A N 1
ATOM 546 C CA . GLY A 1 83 ? 19.550 -4.125 19.638 1.00 73.12 83 GLY A CA 1
ATOM 547 C C . GLY A 1 83 ? 18.613 -5.238 19.163 1.00 73.12 83 GLY A C 1
ATOM 548 O O . GLY A 1 83 ? 18.329 -6.150 19.935 1.00 73.12 83 GLY A O 1
ATOM 549 N N . GLY A 1 84 ? 18.149 -5.178 17.909 1.00 64.06 84 GLY A N 1
ATOM 550 C CA . GLY A 1 84 ? 17.158 -6.101 17.361 1.00 64.06 84 GLY A CA 1
ATOM 551 C C . GLY A 1 84 ? 15.768 -5.835 17.940 1.00 64.06 84 GLY A C 1
ATOM 552 O O . GLY A 1 84 ? 15.462 -6.197 19.075 1.00 64.06 84 GLY A O 1
ATOM 553 N N . GLY A 1 85 ? 14.897 -5.196 17.158 1.00 66.44 85 GLY A N 1
ATOM 554 C CA . GLY A 1 85 ? 13.510 -4.999 17.572 1.00 66.44 85 GLY A CA 1
ATOM 555 C C . GLY A 1 85 ? 12.759 -6.330 17.694 1.00 66.44 85 GLY A C 1
ATOM 556 O O . GLY A 1 85 ? 13.120 -7.337 17.082 1.00 66.44 85 GLY A O 1
ATOM 557 N N . ARG A 1 86 ? 11.685 -6.341 18.485 1.00 73.12 86 ARG A N 1
ATOM 558 C CA . ARG A 1 86 ? 10.784 -7.495 18.539 1.00 73.12 86 ARG A CA 1
ATOM 559 C C . ARG A 1 86 ? 9.902 -7.500 17.297 1.00 73.12 86 ARG A C 1
ATOM 561 O O . ARG A 1 86 ? 9.356 -6.464 16.926 1.00 73.12 86 ARG A O 1
ATOM 568 N N . THR A 1 87 ? 9.775 -8.668 16.683 1.00 78.06 87 THR A N 1
ATOM 569 C CA . THR A 1 87 ? 8.754 -8.928 15.670 1.00 78.06 87 THR A CA 1
ATOM 570 C C . THR A 1 87 ? 7.376 -8.794 16.302 1.00 78.06 87 THR A C 1
ATOM 572 O O . THR A 1 87 ? 7.155 -9.298 17.407 1.00 78.06 87 THR A O 1
ATOM 575 N N . GLU A 1 88 ? 6.459 -8.140 15.599 1.00 80.25 88 GLU A N 1
ATOM 576 C CA . GLU A 1 88 ? 5.077 -8.027 16.051 1.00 80.25 88 GLU A CA 1
ATOM 577 C C . GLU A 1 88 ? 4.408 -9.406 16.073 1.00 80.25 88 GLU A C 1
ATOM 579 O O . GLU A 1 88 ? 4.560 -10.216 15.155 1.00 80.25 88 GLU A O 1
ATOM 584 N N . ALA A 1 89 ? 3.700 -9.707 17.160 1.00 76.06 89 ALA A N 1
ATOM 585 C CA . ALA A 1 89 ? 2.957 -10.954 17.278 1.00 76.06 89 ALA A CA 1
ATOM 586 C C . ALA A 1 89 ? 1.672 -10.853 16.447 1.00 76.06 89 ALA A C 1
ATOM 588 O O . ALA A 1 89 ? 0.881 -9.939 16.654 1.00 76.06 89 ALA A O 1
ATOM 589 N N . SER A 1 90 ? 1.442 -11.798 15.534 1.00 75.94 90 SER A N 1
ATOM 590 C CA . SER A 1 90 ? 0.260 -11.792 14.665 1.00 75.94 90 SER A CA 1
ATOM 591 C C . SER A 1 90 ? -0.769 -12.843 15.089 1.00 75.94 90 SER A C 1
ATOM 593 O O . SER A 1 90 ? -0.405 -14.007 15.275 1.00 75.94 90 SER A O 1
ATOM 595 N N . ALA A 1 91 ? -2.052 -12.477 15.144 1.00 75.81 91 ALA A N 1
ATOM 596 C CA . ALA A 1 91 ? -3.162 -13.410 15.388 1.00 75.81 91 ALA A CA 1
ATOM 597 C C . ALA A 1 91 ? -3.737 -14.044 14.098 1.00 75.81 91 ALA A C 1
ATOM 599 O O . ALA A 1 91 ? -4.718 -14.782 14.158 1.00 75.81 91 ALA A O 1
ATOM 600 N N . GLY A 1 92 ? -3.124 -13.775 12.939 1.00 85.75 92 GLY A N 1
ATOM 601 C CA . GLY A 1 92 ? -3.688 -14.079 11.620 1.00 85.75 92 GLY A CA 1
ATOM 602 C C . GLY A 1 92 ? -4.481 -12.896 11.060 1.00 85.75 92 GLY A C 1
ATOM 603 O O . GLY A 1 92 ? -4.398 -11.792 11.590 1.00 85.75 92 GLY A O 1
ATOM 604 N N . ILE A 1 93 ? -5.224 -13.121 9.976 1.00 91.75 93 ILE A N 1
ATOM 605 C CA . ILE A 1 93 ? -6.137 -12.124 9.401 1.00 91.75 93 ILE A CA 1
ATOM 606 C C . ILE A 1 93 ? -7.591 -12.527 9.636 1.00 91.75 93 ILE A C 1
ATOM 608 O O . ILE A 1 93 ? -7.920 -13.713 9.688 1.00 91.75 93 ILE A O 1
ATOM 612 N N . GLN A 1 94 ? -8.469 -11.535 9.748 1.00 90.38 94 GLN A N 1
ATOM 613 C CA . GLN A 1 94 ? -9.906 -11.754 9.859 1.00 90.38 94 GLN A CA 1
ATOM 614 C C . GLN A 1 94 ? -10.599 -11.605 8.502 1.00 90.38 94 GLN A C 1
ATOM 616 O O . GLN A 1 94 ? -10.229 -10.778 7.667 1.00 90.38 94 GLN A O 1
ATOM 621 N N . CYS A 1 95 ? -11.649 -12.398 8.310 1.00 91.88 95 CYS A N 1
ATOM 622 C CA . CYS A 1 95 ? -12.469 -12.400 7.109 1.00 91.88 95 CYS A CA 1
ATOM 623 C C . CYS A 1 95 ? -13.811 -11.731 7.393 1.00 91.88 95 CYS A C 1
ATOM 625 O O . CYS A 1 95 ? -14.535 -12.123 8.309 1.00 91.88 95 CYS A O 1
ATOM 627 N N . TYR A 1 96 ? -14.147 -10.712 6.603 1.00 93.56 96 TYR A N 1
ATOM 628 C CA . TYR A 1 96 ? -15.320 -9.876 6.838 1.00 93.56 96 TYR A CA 1
ATOM 629 C C . TYR A 1 96 ? -16.351 -10.011 5.725 1.00 93.56 96 TYR A C 1
ATOM 631 O O . TYR A 1 96 ? -16.100 -9.630 4.574 1.00 93.56 96 TYR A O 1
ATOM 639 N N . GLY A 1 97 ? -17.546 -10.481 6.089 1.00 93.62 97 GLY A N 1
ATOM 640 C CA . GLY A 1 97 ? -18.639 -10.704 5.146 1.00 93.62 97 GLY A CA 1
ATOM 641 C C . GLY A 1 97 ? -18.227 -11.704 4.067 1.00 93.62 97 GLY A C 1
ATOM 642 O O . GLY A 1 97 ? -17.795 -12.806 4.373 1.00 93.62 97 GLY A O 1
ATOM 643 N N . ASN A 1 98 ? -18.328 -11.303 2.801 1.00 93.38 98 ASN A N 1
ATOM 644 C CA . ASN A 1 98 ? -17.907 -12.104 1.645 1.00 93.38 98 ASN A CA 1
ATOM 645 C C . ASN A 1 98 ? -16.445 -11.855 1.219 1.00 93.38 98 ASN A C 1
ATOM 647 O O . ASN A 1 98 ? -16.094 -12.125 0.072 1.00 93.38 98 ASN A O 1
ATOM 651 N N . GLY A 1 99 ? -15.640 -11.207 2.065 1.00 95.56 99 GLY A N 1
ATOM 652 C CA . GLY A 1 99 ? -14.252 -10.856 1.758 1.00 95.56 99 GLY A CA 1
ATOM 653 C C . GLY A 1 99 ? -14.064 -9.659 0.821 1.00 95.56 99 GLY A C 1
ATOM 654 O O . GLY A 1 99 ? -12.985 -9.076 0.801 1.00 95.56 99 GLY A O 1
ATOM 655 N N . THR A 1 100 ? -15.102 -9.219 0.099 1.00 96.19 100 THR A N 1
ATOM 656 C CA . THR A 1 100 ? -14.959 -8.287 -1.037 1.00 96.19 100 THR A CA 1
ATOM 657 C C . THR A 1 100 ? -15.842 -7.037 -0.980 1.00 96.19 100 THR A C 1
ATOM 659 O O . THR A 1 100 ? -15.468 -6.003 -1.533 1.00 96.19 100 THR A O 1
ATOM 662 N N . SER A 1 101 ? -16.994 -7.067 -0.315 1.00 94.06 101 SER A N 1
ATOM 663 C CA . SER A 1 101 ? -17.943 -5.946 -0.296 1.00 94.06 101 SER A CA 1
ATOM 664 C C . SER A 1 101 ? -17.534 -4.817 0.654 1.00 94.06 101 SER A C 1
ATOM 666 O O . SER A 1 101 ? -17.208 -5.054 1.815 1.00 94.06 101 SER A O 1
ATOM 668 N N . GLY A 1 102 ? -17.653 -3.567 0.198 1.00 93.31 102 GLY A N 1
ATOM 669 C CA . GLY A 1 102 ? -17.300 -2.372 0.974 1.00 93.31 102 GLY A CA 1
ATOM 670 C C . GLY A 1 102 ? -15.791 -2.086 0.992 1.00 93.31 102 GLY A C 1
ATOM 671 O O . GLY A 1 102 ? -15.049 -2.728 0.246 1.00 93.31 102 GLY A O 1
ATOM 672 N N . PRO A 1 103 ? -15.329 -1.133 1.825 1.00 95.00 103 PRO A N 1
ATOM 673 C CA . PRO A 1 103 ? -13.919 -0.761 1.917 1.00 95.00 103 PRO A CA 1
ATOM 674 C C . PRO A 1 103 ? -13.030 -1.949 2.292 1.00 95.00 103 PRO A C 1
ATOM 676 O O . PRO A 1 103 ? -13.323 -2.666 3.256 1.00 95.00 103 PRO A O 1
ATOM 679 N N . ARG A 1 104 ? -11.962 -2.171 1.522 1.00 97.38 104 ARG A N 1
ATOM 680 C CA . ARG A 1 104 ? -10.968 -3.226 1.759 1.00 97.38 104 ARG A CA 1
ATOM 681 C C . ARG A 1 104 ? -9.553 -2.728 1.514 1.00 97.38 104 ARG A C 1
ATOM 683 O O . ARG A 1 104 ? -9.338 -1.882 0.647 1.00 97.38 104 ARG A O 1
ATOM 690 N N . VAL A 1 105 ? -8.592 -3.320 2.214 1.00 98.12 105 VAL A N 1
ATOM 691 C CA . VAL A 1 105 ? -7.185 -3.246 1.818 1.00 98.12 105 VAL A CA 1
ATOM 692 C C . VAL A 1 105 ? -6.884 -4.409 0.879 1.00 98.12 105 VAL A C 1
ATOM 694 O O . VAL A 1 105 ? -7.102 -5.567 1.231 1.00 98.12 105 VAL A O 1
ATOM 697 N N . GLN A 1 106 ? -6.420 -4.110 -0.330 1.00 98.50 106 GLN A N 1
ATOM 698 C CA . GLN A 1 106 ? -6.069 -5.107 -1.339 1.00 98.50 106 GLN A CA 1
ATOM 699 C C . GLN A 1 106 ? -4.554 -5.198 -1.492 1.00 98.50 106 GLN A C 1
ATOM 701 O O . GLN A 1 106 ? -3.877 -4.185 -1.657 1.00 98.50 106 GLN A O 1
ATOM 706 N N . LEU A 1 107 ? -4.036 -6.425 -1.463 1.00 98.75 107 LEU A N 1
ATOM 707 C CA . LEU A 1 107 ? -2.604 -6.690 -1.518 1.00 98.75 107 LEU A CA 1
ATOM 708 C C . LEU A 1 107 ? -2.138 -6.872 -2.958 1.00 98.75 107 LEU A C 1
ATOM 710 O O . LEU A 1 107 ? -2.630 -7.748 -3.678 1.00 98.75 107 LEU A O 1
ATOM 714 N N . LEU A 1 108 ? -1.150 -6.078 -3.362 1.00 98.88 108 LEU A N 1
ATOM 715 C CA . LEU A 1 108 ? -0.535 -6.161 -4.680 1.00 98.88 108 LEU A CA 1
ATOM 716 C C . LEU A 1 108 ? 0.964 -6.446 -4.568 1.00 98.88 108 LEU A C 1
ATOM 718 O O . LEU A 1 108 ? 1.653 -5.962 -3.673 1.00 98.88 108 LEU A O 1
ATOM 722 N N . TYR A 1 109 ? 1.473 -7.205 -5.530 1.00 98.62 109 TYR A N 1
ATOM 723 C CA . TYR A 1 109 ? 2.896 -7.405 -5.762 1.00 98.62 109 TYR A CA 1
ATOM 724 C C . TYR A 1 109 ? 3.255 -6.868 -7.147 1.00 98.62 109 TYR A C 1
ATOM 726 O O . TYR A 1 109 ? 2.951 -7.496 -8.166 1.00 98.62 109 TYR A O 1
ATOM 734 N N . ALA A 1 110 ? 3.867 -5.689 -7.198 1.00 98.38 110 ALA A N 1
ATOM 735 C CA . ALA A 1 110 ? 4.267 -5.058 -8.447 1.00 98.38 110 ALA A CA 1
ATOM 736 C C . ALA A 1 110 ? 5.669 -5.520 -8.856 1.00 98.38 110 ALA A C 1
ATOM 738 O O . ALA A 1 110 ? 6.595 -5.470 -8.053 1.00 98.38 110 ALA A O 1
ATOM 739 N N . TYR A 1 111 ? 5.849 -5.946 -10.106 1.00 97.19 111 TYR A N 1
ATOM 740 C CA . TYR A 1 111 ? 7.127 -6.468 -10.594 1.00 97.19 111 TYR A CA 1
ATOM 741 C C . TYR A 1 111 ? 7.448 -5.994 -12.010 1.00 97.19 111 TYR A C 1
ATOM 743 O O . TYR A 1 111 ? 6.568 -5.894 -12.862 1.00 97.19 111 TYR A O 1
ATOM 751 N N . SER A 1 112 ? 8.730 -5.743 -12.286 1.00 95.56 112 SER A N 1
ATOM 752 C CA . SER A 1 112 ? 9.205 -5.390 -13.634 1.00 95.56 112 SER A CA 1
ATOM 753 C C . SER A 1 112 ? 9.955 -6.531 -14.332 1.00 95.56 112 SER A C 1
ATOM 755 O O . SER A 1 112 ? 9.845 -6.698 -15.551 1.00 95.56 112 SER A O 1
ATOM 757 N N . GLY A 1 113 ? 10.663 -7.364 -13.564 1.00 91.62 113 GLY A N 1
ATOM 758 C CA . GLY A 1 113 ? 11.402 -8.531 -14.045 1.00 91.62 113 GLY A CA 1
ATOM 759 C C . GLY A 1 113 ? 10.619 -9.836 -13.895 1.00 91.62 113 GLY A C 1
ATOM 760 O O . GLY A 1 113 ? 9.552 -10.018 -14.491 1.00 91.62 113 GLY A O 1
ATOM 761 N N . THR A 1 114 ? 11.179 -10.755 -13.109 1.00 92.62 114 THR A N 1
ATOM 762 C CA . THR A 1 114 ? 10.569 -12.045 -12.766 1.00 92.62 114 THR A CA 1
ATOM 763 C C . THR A 1 114 ? 9.483 -11.856 -11.715 1.00 92.62 114 THR A C 1
ATOM 765 O O . THR A 1 114 ? 9.704 -11.204 -10.702 1.00 92.62 114 THR A O 1
ATOM 768 N N . ASN A 1 115 ? 8.320 -12.471 -11.916 1.00 95.19 115 ASN A N 1
ATOM 769 C CA . ASN A 1 115 ? 7.278 -12.497 -10.896 1.00 95.19 115 ASN A CA 1
ATOM 770 C C . ASN A 1 115 ? 7.662 -13.479 -9.775 1.00 95.19 115 ASN A C 1
ATOM 772 O O . ASN A 1 115 ? 7.689 -14.688 -10.007 1.00 95.19 115 ASN A O 1
ATOM 776 N N . ARG A 1 116 ? 7.934 -12.973 -8.565 1.00 94.44 116 ARG A N 1
ATOM 777 C CA . ARG A 1 116 ? 8.290 -13.790 -7.390 1.00 94.44 116 ARG A CA 1
ATOM 778 C C . ARG A 1 116 ? 7.149 -13.959 -6.384 1.00 94.44 116 ARG A C 1
ATOM 780 O O . ARG A 1 116 ? 7.390 -14.506 -5.307 1.00 94.44 116 ARG A O 1
ATOM 787 N N . LEU A 1 117 ? 5.914 -13.569 -6.728 1.00 95.88 117 LEU A N 1
ATOM 788 C CA . LEU A 1 117 ? 4.759 -13.626 -5.820 1.00 95.88 117 LEU A CA 1
ATOM 789 C C . LEU A 1 117 ? 4.605 -14.999 -5.153 1.00 95.88 117 LEU A C 1
ATOM 791 O O . LEU A 1 117 ? 4.427 -15.069 -3.944 1.00 95.88 117 LEU A O 1
ATOM 795 N N . ALA A 1 118 ? 4.722 -16.094 -5.909 1.00 96.62 118 ALA A N 1
ATOM 796 C CA . ALA A 1 118 ? 4.572 -17.441 -5.355 1.00 96.62 118 ALA A CA 1
ATOM 797 C C . ALA A 1 118 ? 5.555 -17.728 -4.202 1.00 96.62 118 ALA A C 1
ATOM 799 O O . ALA A 1 118 ? 5.176 -18.359 -3.225 1.00 96.62 118 ALA A O 1
ATOM 800 N N . SER A 1 119 ? 6.788 -17.216 -4.280 1.00 94.44 119 SER A N 1
ATOM 801 C CA . SER A 1 119 ? 7.808 -17.390 -3.233 1.00 94.44 119 SER A CA 1
ATOM 802 C C . SER A 1 119 ? 7.669 -16.425 -2.049 1.00 94.44 119 SER A C 1
ATOM 804 O O . SER A 1 119 ? 8.261 -16.652 -0.995 1.00 94.44 119 SER A O 1
ATOM 806 N N . LEU A 1 120 ? 6.919 -15.335 -2.227 1.00 95.00 120 LEU A N 1
ATOM 807 C CA . LEU A 1 120 ? 6.755 -14.272 -1.233 1.00 95.00 120 LEU A CA 1
ATOM 808 C C . LEU A 1 120 ? 5.382 -14.295 -0.553 1.00 95.00 120 LEU A C 1
ATOM 810 O O . LEU A 1 120 ? 5.227 -13.654 0.483 1.00 95.00 120 LEU A O 1
ATOM 814 N N . ARG A 1 121 ? 4.412 -15.045 -1.092 1.00 96.06 121 ARG A N 1
ATOM 815 C CA . ARG A 1 121 ? 3.014 -15.079 -0.638 1.00 96.06 121 ARG A CA 1
ATOM 816 C C . ARG A 1 121 ? 2.885 -15.299 0.868 1.00 96.06 121 ARG A C 1
ATOM 818 O O . ARG A 1 121 ? 2.206 -14.515 1.521 1.00 96.06 121 ARG A O 1
ATOM 825 N N . ASP A 1 122 ? 3.583 -16.286 1.425 1.00 95.19 122 ASP A N 1
ATOM 826 C CA . ASP A 1 122 ? 3.505 -16.586 2.862 1.00 95.19 122 ASP A CA 1
ATOM 827 C C . ASP A 1 122 ? 4.040 -15.435 3.723 1.00 95.19 122 ASP A C 1
ATOM 829 O O . ASP A 1 122 ? 3.514 -15.140 4.795 1.00 95.19 122 ASP A O 1
ATOM 833 N N . ARG A 1 123 ? 5.063 -14.728 3.233 1.00 95.00 123 ARG A N 1
ATOM 834 C CA . ARG A 1 123 ? 5.638 -13.572 3.932 1.00 95.00 123 ARG A CA 1
ATOM 835 C C . ARG A 1 123 ? 4.714 -12.367 3.858 1.00 95.00 123 ARG A C 1
ATOM 837 O O . ARG A 1 123 ? 4.543 -11.680 4.856 1.00 95.00 123 ARG A O 1
ATOM 844 N N . MET A 1 124 ? 4.078 -12.147 2.710 1.00 97.06 124 MET A N 1
ATOM 845 C CA . MET A 1 124 ? 3.065 -11.102 2.548 1.00 97.06 124 MET A CA 1
ATOM 846 C C . MET A 1 124 ? 1.848 -11.370 3.442 1.00 97.06 124 MET A C 1
ATOM 848 O O . MET A 1 124 ? 1.339 -10.447 4.071 1.00 97.06 124 MET A O 1
ATOM 852 N N . ALA A 1 125 ? 1.419 -12.630 3.561 1.00 96.19 125 ALA A N 1
ATOM 853 C CA . ALA A 1 125 ? 0.342 -13.016 4.469 1.00 96.19 125 ALA A CA 1
ATOM 854 C C . ALA A 1 125 ? 0.711 -12.769 5.937 1.00 96.19 125 ALA A C 1
ATOM 856 O O . ALA A 1 125 ? -0.091 -12.228 6.699 1.00 96.19 125 ALA A O 1
ATOM 857 N N . ARG A 1 126 ? 1.951 -13.092 6.320 1.00 95.31 126 ARG A N 1
ATOM 858 C CA . ARG A 1 126 ? 2.476 -12.771 7.649 1.00 95.31 126 ARG A CA 1
ATOM 859 C C . ARG A 1 126 ? 2.479 -11.266 7.916 1.00 95.31 126 ARG A C 1
ATOM 861 O O . ARG A 1 126 ? 1.996 -10.852 8.962 1.00 95.31 126 ARG A O 1
ATOM 868 N N . ARG A 1 127 ? 2.959 -10.451 6.969 1.00 96.25 127 ARG A N 1
ATOM 869 C CA . ARG A 1 127 ? 2.942 -8.985 7.098 1.00 96.25 127 ARG A CA 1
ATOM 870 C C . ARG A 1 127 ? 1.535 -8.425 7.239 1.00 96.25 127 ARG A C 1
ATOM 872 O O . ARG A 1 127 ? 1.309 -7.606 8.115 1.00 96.25 127 ARG A O 1
ATOM 879 N N . ALA A 1 128 ? 0.570 -8.914 6.465 1.00 97.31 128 ALA A N 1
ATOM 880 C CA . ALA A 1 128 ? -0.825 -8.504 6.621 1.00 97.31 128 ALA A CA 1
ATOM 881 C C . ALA A 1 128 ? -1.364 -8.798 8.036 1.00 97.31 128 ALA A C 1
ATOM 883 O O . ALA A 1 128 ? -2.046 -7.966 8.631 1.00 97.31 128 ALA A O 1
ATOM 884 N N . ALA A 1 129 ? -1.013 -9.951 8.607 1.00 96.62 129 ALA A N 1
ATOM 885 C CA . ALA A 1 129 ? -1.397 -10.301 9.971 1.00 96.62 129 ALA A CA 1
ATOM 886 C C . ALA A 1 129 ? -0.670 -9.456 11.042 1.00 96.62 129 ALA A C 1
ATOM 888 O O . ALA A 1 129 ? -1.246 -9.156 12.086 1.00 96.62 129 ALA A O 1
ATOM 889 N N . GLU A 1 130 ? 0.583 -9.058 10.803 1.00 96.31 130 GLU A N 1
ATOM 890 C CA . GLU A 1 130 ? 1.320 -8.122 11.667 1.00 96.31 130 GLU A CA 1
ATOM 891 C C . GLU A 1 130 ? 0.711 -6.714 11.621 1.00 96.31 130 GLU A C 1
ATOM 893 O O . GLU A 1 130 ? 0.500 -6.108 12.668 1.00 96.31 130 GLU A O 1
ATOM 898 N N . VAL A 1 131 ? 0.372 -6.217 10.427 1.00 96.88 131 VAL A N 1
ATOM 899 C CA . VAL A 1 131 ? -0.311 -4.929 10.241 1.00 96.88 131 VAL A CA 1
ATOM 900 C C . VAL A 1 131 ? -1.637 -4.909 11.002 1.00 96.88 131 VAL A C 1
ATOM 902 O O . VAL A 1 131 ? -1.898 -3.967 11.746 1.00 96.88 131 VAL A O 1
ATOM 905 N N . ASP A 1 132 ? -2.453 -5.959 10.872 1.00 96.25 132 ASP A N 1
ATOM 906 C CA . ASP A 1 132 ? -3.713 -6.076 11.616 1.00 96.25 132 ASP A CA 1
ATOM 907 C C . ASP A 1 132 ? -3.500 -5.987 13.135 1.00 96.25 132 ASP A C 1
ATOM 909 O O . ASP A 1 132 ? -4.147 -5.184 13.810 1.00 96.25 132 ASP A O 1
ATOM 913 N N . ALA A 1 133 ? -2.524 -6.737 13.658 1.00 94.88 133 ALA A N 1
ATOM 914 C CA . ALA A 1 133 ? -2.188 -6.723 15.077 1.00 94.88 133 ALA A CA 1
ATOM 915 C C . ALA A 1 133 ? -1.719 -5.342 15.568 1.00 94.88 133 ALA A C 1
ATOM 917 O O . ALA A 1 133 ? -2.030 -4.965 16.698 1.00 94.88 133 ALA A O 1
ATOM 918 N N . ILE A 1 134 ? -1.009 -4.569 14.737 1.00 95.12 134 ILE A N 1
ATOM 919 C CA . ILE A 1 134 ? -0.578 -3.200 15.064 1.00 95.12 134 ILE A CA 1
ATOM 920 C C . ILE A 1 134 ? -1.781 -2.257 15.178 1.00 95.12 134 ILE A C 1
ATOM 922 O O . ILE A 1 134 ? -1.877 -1.513 16.159 1.00 95.12 134 ILE A O 1
ATOM 926 N N . PHE A 1 135 ? -2.708 -2.286 14.213 1.00 95.00 135 PHE A N 1
ATOM 927 C CA . PHE A 1 135 ? -3.920 -1.454 14.255 1.00 95.00 135 PHE A CA 1
ATOM 928 C C . PHE A 1 135 ? -4.780 -1.770 15.482 1.00 95.00 135 PHE A C 1
ATOM 930 O O . PHE A 1 135 ? -5.255 -0.862 16.170 1.00 95.00 135 PHE A O 1
ATOM 937 N N . ASP A 1 136 ? -4.918 -3.052 15.797 1.00 95.31 136 ASP A N 1
ATOM 938 C CA . ASP A 1 136 ? -5.678 -3.529 16.942 1.00 95.31 136 ASP A CA 1
ATOM 939 C C . ASP A 1 136 ? -4.999 -3.155 18.270 1.00 95.31 136 ASP A C 1
ATOM 941 O O . ASP A 1 136 ? -5.620 -2.579 19.167 1.00 95.31 136 ASP A O 1
ATOM 945 N N . ALA A 1 137 ? -3.683 -3.362 18.380 1.00 93.81 137 ALA A N 1
ATOM 946 C CA . ALA A 1 137 ? -2.902 -2.922 19.533 1.00 93.81 137 ALA A CA 1
ATOM 947 C C . ALA A 1 137 ? -2.984 -1.401 19.746 1.00 93.81 137 ALA A C 1
ATOM 949 O O . ALA A 1 137 ? -3.104 -0.958 20.888 1.00 93.81 137 ALA A O 1
ATOM 950 N N . SER A 1 138 ? -2.959 -0.605 18.672 1.00 94.00 138 SER A N 1
ATOM 951 C CA . SER A 1 138 ? -3.144 0.849 18.734 1.00 94.00 138 SER A CA 1
ATOM 952 C C . SER A 1 138 ? -4.541 1.218 19.246 1.00 94.00 138 SER A C 1
ATOM 954 O O . SER A 1 138 ? -4.669 2.012 20.179 1.00 94.00 138 SER A O 1
ATOM 956 N N . ALA A 1 139 ? -5.595 0.582 18.728 1.00 95.31 139 ALA A N 1
ATOM 957 C CA . ALA A 1 139 ? -6.963 0.824 19.184 1.00 95.31 139 ALA A CA 1
ATOM 958 C C . ALA A 1 139 ? -7.158 0.472 20.668 1.00 95.31 139 ALA A C 1
ATOM 960 O O . ALA A 1 139 ? -7.776 1.244 21.409 1.00 95.31 139 ALA A O 1
ATOM 961 N N . ARG A 1 140 ? -6.556 -0.627 21.140 1.00 96.12 140 ARG A N 1
ATOM 962 C CA . ARG A 1 140 ? -6.623 -1.036 22.553 1.00 96.12 140 ARG A CA 1
ATOM 963 C C . ARG A 1 140 ? -6.024 -0.014 23.514 1.00 96.12 140 ARG A C 1
ATOM 965 O O . ARG A 1 140 ? -6.488 0.067 24.650 1.00 96.12 140 ARG A O 1
ATOM 972 N N . GLN A 1 141 ? -5.064 0.809 23.081 1.00 96.31 141 GLN A N 1
ATOM 973 C CA . GLN A 1 141 ? -4.506 1.885 23.918 1.00 96.31 141 GLN A CA 1
ATOM 974 C C . GLN A 1 141 ? -5.556 2.933 24.309 1.00 96.31 141 GLN A C 1
ATOM 976 O O . GLN A 1 141 ? -5.405 3.602 25.328 1.00 96.31 141 GLN A O 1
ATOM 981 N N . THR A 1 142 ? -6.637 3.051 23.534 1.00 96.12 142 THR A N 1
ATOM 982 C CA . THR A 1 142 ? -7.771 3.943 23.821 1.00 96.12 142 THR A CA 1
ATOM 983 C C . THR A 1 142 ? -9.038 3.177 24.224 1.00 96.12 142 THR A C 1
ATOM 985 O O . THR A 1 142 ? -10.126 3.744 24.251 1.00 96.12 142 THR A O 1
ATOM 988 N N . GLY A 1 143 ? -8.906 1.891 24.574 1.00 96.44 143 GLY A N 1
ATOM 989 C CA . GLY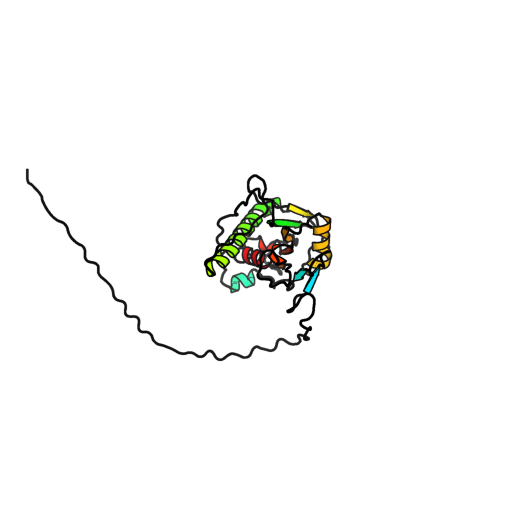 A 1 143 ? -10.020 1.029 24.982 1.00 96.44 143 GLY A CA 1
ATOM 990 C C . GLY A 1 143 ? -10.892 0.520 23.830 1.00 96.44 143 GLY A C 1
ATOM 991 O O . GLY A 1 143 ? -11.966 -0.020 24.084 1.00 96.44 143 GLY A O 1
ATOM 992 N N . GLY A 1 144 ? -10.453 0.698 22.581 1.00 96.06 144 GLY A N 1
ATOM 993 C CA . GLY A 1 144 ? -11.137 0.205 21.388 1.00 96.06 144 GLY A CA 1
ATOM 994 C C . GLY A 1 144 ? -10.552 -1.097 20.836 1.00 96.06 144 GLY A C 1
ATOM 995 O O . GLY A 1 144 ? -9.595 -1.657 21.365 1.00 96.06 144 GLY A O 1
ATOM 996 N N . GLU A 1 145 ? -11.121 -1.536 19.719 1.00 94.31 145 GLU A N 1
ATOM 997 C CA . GLU A 1 145 ? -10.656 -2.653 18.893 1.00 94.31 145 GLU A CA 1
ATOM 998 C C . GLU A 1 145 ? -10.800 -2.229 17.428 1.00 94.31 145 GLU A C 1
ATOM 1000 O O . GLU A 1 145 ? -11.826 -1.659 17.036 1.00 94.31 145 GLU A O 1
ATOM 1005 N N . ARG A 1 146 ? -9.758 -2.440 16.620 1.00 92.75 146 ARG A N 1
ATOM 1006 C CA . ARG A 1 146 ? -9.776 -2.127 15.185 1.00 92.75 146 ARG A CA 1
ATOM 1007 C C . ARG A 1 146 ? -8.952 -3.146 14.424 1.00 92.75 146 ARG A C 1
ATOM 1009 O O . ARG A 1 146 ? -7.778 -3.315 14.704 1.00 92.75 146 ARG A O 1
ATOM 1016 N N . HIS A 1 147 ? -9.557 -3.719 13.397 1.00 94.44 147 HIS A N 1
ATOM 1017 C CA . HIS A 1 147 ? -8.911 -4.668 12.503 1.00 94.44 147 HIS A CA 1
ATOM 1018 C C . HIS A 1 147 ? -8.945 -4.160 11.069 1.00 94.44 147 HIS A C 1
ATOM 1020 O O . HIS A 1 147 ? -9.888 -3.478 10.640 1.00 94.44 147 HIS A O 1
ATOM 1026 N N . VAL A 1 148 ? -7.925 -4.533 10.309 1.00 95.44 148 VAL A N 1
ATOM 1027 C CA . VAL A 1 148 ? -7.845 -4.242 8.888 1.00 95.44 148 VAL A CA 1
ATOM 1028 C C . VAL A 1 148 ? -8.766 -5.194 8.137 1.00 95.44 148 VAL A C 1
ATOM 1030 O O . VAL A 1 148 ? -8.687 -6.418 8.233 1.00 95.44 148 VAL A O 1
ATOM 1033 N N . ARG A 1 149 ? -9.658 -4.620 7.329 1.00 96.25 149 ARG A N 1
ATOM 1034 C CA . ARG A 1 149 ? -10.536 -5.396 6.449 1.00 96.25 149 ARG A CA 1
ATOM 1035 C C . ARG A 1 149 ? -9.781 -5.743 5.172 1.00 96.25 149 ARG A C 1
ATOM 1037 O O . ARG A 1 149 ? -9.840 -4.997 4.194 1.00 96.25 149 ARG A O 1
ATOM 1044 N N . TRP A 1 150 ? -9.067 -6.859 5.179 1.00 97.88 150 TRP A N 1
ATOM 1045 C CA . TRP A 1 150 ? -8.356 -7.351 4.001 1.00 97.88 150 TRP A CA 1
ATOM 1046 C C . TRP A 1 150 ? -9.314 -7.854 2.920 1.00 97.88 150 TRP A C 1
ATOM 1048 O O . TRP A 1 150 ? -10.372 -8.410 3.218 1.00 97.88 150 TRP A O 1
ATOM 1058 N N . LEU A 1 151 ? -8.942 -7.658 1.654 1.00 98.25 151 LEU A N 1
ATOM 1059 C CA . LEU A 1 151 ? -9.596 -8.323 0.534 1.00 98.25 151 LEU A CA 1
ATOM 1060 C C . LEU A 1 151 ? -9.252 -9.816 0.578 1.00 98.25 151 LEU A C 1
ATOM 1062 O O . LEU A 1 151 ? -8.077 -10.182 0.500 1.00 98.25 151 LEU A O 1
ATOM 1066 N N . THR A 1 152 ? -10.272 -10.662 0.669 1.00 97.94 152 THR A N 1
ATOM 1067 C CA . THR A 1 152 ? -10.117 -12.120 0.669 1.00 97.94 152 THR A CA 1
ATOM 1068 C C . THR A 1 152 ? -10.996 -12.772 -0.389 1.00 97.94 152 THR A C 1
ATOM 1070 O O . THR A 1 152 ? -11.957 -12.169 -0.876 1.00 97.94 152 THR A O 1
ATOM 1073 N N . ASP A 1 153 ? -10.674 -14.013 -0.739 1.00 94.50 153 ASP A N 1
ATOM 1074 C CA . ASP A 1 153 ? -11.562 -14.861 -1.526 1.00 94.50 153 ASP A CA 1
ATOM 1075 C C . ASP A 1 153 ? -12.656 -15.518 -0.656 1.00 94.50 153 ASP A C 1
ATOM 1077 O O . ASP A 1 153 ? -12.812 -15.217 0.533 1.00 94.50 153 ASP A O 1
ATOM 1081 N N . ALA A 1 154 ? -13.444 -16.409 -1.266 1.00 90.50 154 ALA A N 1
ATOM 1082 C CA . ALA A 1 154 ? -14.543 -17.110 -0.601 1.00 90.50 154 ALA A CA 1
ATOM 1083 C C . ALA A 1 154 ? -14.087 -18.119 0.471 1.00 90.50 154 ALA A C 1
ATOM 1085 O O . ALA A 1 154 ? -14.902 -18.511 1.304 1.00 90.50 154 ALA A O 1
ATOM 1086 N N . ASN A 1 155 ? -12.814 -18.524 0.463 1.00 91.12 155 ASN A N 1
ATOM 1087 C CA . ASN A 1 155 ? -12.213 -19.385 1.482 1.00 91.12 155 ASN A CA 1
ATOM 1088 C C . ASN A 1 155 ? -11.559 -18.573 2.605 1.00 91.12 155 ASN A C 1
ATOM 1090 O O . ASN A 1 155 ? -10.957 -19.156 3.502 1.00 91.12 155 ASN A O 1
ATOM 1094 N N . CYS A 1 156 ? -11.699 -17.243 2.569 1.00 92.25 156 CYS A N 1
ATOM 1095 C CA . CYS A 1 156 ? -11.049 -16.317 3.486 1.00 92.25 156 CYS A CA 1
ATOM 1096 C C . CYS A 1 156 ? -9.519 -16.280 3.360 1.00 92.25 156 CYS A C 1
ATOM 1098 O O . CYS A 1 156 ? -8.837 -15.813 4.274 1.00 92.25 156 CYS A O 1
ATOM 1100 N N . ASP A 1 157 ? -8.985 -16.685 2.207 1.00 94.19 157 ASP A N 1
ATOM 1101 C CA . ASP A 1 157 ? -7.577 -16.499 1.884 1.00 94.19 157 ASP A CA 1
ATOM 1102 C C . ASP A 1 157 ? -7.340 -15.086 1.341 1.00 94.19 157 ASP A C 1
ATOM 1104 O O . ASP A 1 157 ? -8.162 -14.537 0.601 1.00 94.19 157 ASP A O 1
ATOM 1108 N N . LEU A 1 158 ? -6.199 -14.484 1.690 1.00 97.56 158 LEU A N 1
ATOM 1109 C CA . LEU A 1 158 ? -5.813 -13.164 1.185 1.00 97.56 158 LEU A CA 1
ATOM 1110 C C . LEU A 1 158 ? -5.772 -13.147 -0.344 1.00 97.56 158 LEU A C 1
ATOM 1112 O O . LEU A 1 158 ? -5.028 -13.908 -0.979 1.00 97.56 158 LEU A O 1
ATOM 1116 N N . ASP A 1 159 ? -6.491 -12.193 -0.933 1.00 97.75 159 ASP A N 1
ATOM 1117 C CA . ASP A 1 159 ? -6.424 -11.965 -2.366 1.00 97.75 159 ASP A CA 1
ATOM 1118 C C . ASP A 1 159 ? -5.192 -11.123 -2.730 1.00 97.75 159 ASP A C 1
ATOM 1120 O O . ASP A 1 159 ? -5.242 -9.892 -2.809 1.00 97.75 159 ASP A O 1
ATOM 1124 N N . ILE A 1 160 ? -4.068 -11.811 -2.945 1.00 98.31 160 ILE A N 1
ATOM 1125 C CA . ILE A 1 160 ? -2.798 -11.203 -3.353 1.00 98.31 160 ILE A CA 1
ATOM 1126 C C . ILE A 1 160 ? -2.610 -11.323 -4.865 1.00 98.31 160 ILE A C 1
ATOM 1128 O O . ILE A 1 160 ? -2.480 -12.435 -5.400 1.00 98.31 160 ILE A O 1
ATOM 1132 N N . ARG A 1 161 ? -2.539 -10.176 -5.551 1.00 98.50 161 ARG A N 1
ATOM 1133 C CA . ARG A 1 161 ? -2.423 -10.093 -7.017 1.00 98.50 161 ARG A CA 1
ATOM 1134 C C . ARG A 1 161 ? -1.043 -9.613 -7.452 1.00 98.50 161 ARG A C 1
ATOM 1136 O O . ARG A 1 161 ? -0.504 -8.663 -6.897 1.00 98.50 161 ARG A O 1
ATOM 1143 N N . ALA A 1 162 ? -0.485 -10.243 -8.482 1.00 98.44 162 ALA A N 1
ATOM 1144 C CA . ALA A 1 162 ? 0.732 -9.759 -9.126 1.00 98.44 162 ALA A CA 1
ATOM 1145 C C . ALA A 1 162 ? 0.387 -8.758 -10.234 1.00 98.44 162 ALA A C 1
ATOM 1147 O O . ALA A 1 162 ? -0.535 -9.001 -11.013 1.00 98.44 162 ALA A O 1
ATOM 1148 N N . VAL A 1 163 ? 1.160 -7.679 -10.343 1.00 98.62 163 VAL A N 1
ATOM 1149 C CA . VAL A 1 163 ? 0.969 -6.624 -11.345 1.00 98.62 163 VAL A CA 1
ATOM 1150 C C . VAL A 1 163 ? 2.285 -6.364 -12.059 1.00 98.62 163 VAL A C 1
ATOM 1152 O O . VAL A 1 163 ? 3.280 -6.004 -11.433 1.00 98.62 163 VAL A O 1
ATOM 1155 N N . ARG A 1 164 ? 2.311 -6.541 -13.382 1.00 98.38 164 ARG A N 1
ATOM 1156 C CA . ARG A 1 164 ? 3.491 -6.185 -14.173 1.00 98.38 164 ARG A CA 1
ATOM 1157 C C . ARG A 1 164 ? 3.549 -4.665 -14.338 1.00 98.38 164 ARG A C 1
ATOM 1159 O O . ARG A 1 164 ? 2.588 -4.069 -14.811 1.00 98.38 164 ARG A O 1
ATOM 1166 N N . VAL A 1 165 ? 4.693 -4.074 -14.016 1.00 98.25 165 VAL A N 1
ATOM 1167 C CA . VAL A 1 165 ? 4.994 -2.647 -14.202 1.00 98.25 165 VAL A CA 1
ATOM 1168 C C . VAL A 1 165 ? 6.278 -2.472 -15.011 1.00 98.25 165 VAL A C 1
ATOM 1170 O O . VAL A 1 165 ? 7.058 -3.411 -15.188 1.00 98.25 165 VAL A O 1
ATOM 1173 N N . THR A 1 166 ? 6.523 -1.274 -15.532 1.00 97.81 166 THR A N 1
ATOM 1174 C CA . THR A 1 166 ? 7.812 -0.954 -16.155 1.00 97.81 166 THR A CA 1
ATOM 1175 C C . THR A 1 166 ? 8.904 -0.845 -15.092 1.00 97.81 166 THR A C 1
ATOM 1177 O O . THR A 1 166 ? 8.650 -0.458 -13.953 1.00 97.81 166 THR A O 1
ATOM 1180 N N . SER A 1 167 ? 10.156 -1.130 -15.456 1.00 95.06 167 SER A N 1
ATOM 1181 C CA . SER A 1 167 ? 11.295 -0.928 -14.546 1.00 95.06 167 SER A CA 1
ATOM 1182 C C . SER A 1 167 ? 11.443 0.532 -14.106 1.00 95.06 167 SER A C 1
ATOM 1184 O O . SER A 1 167 ? 11.892 0.795 -12.998 1.00 95.06 167 SER A O 1
ATOM 1186 N N . THR A 1 168 ? 11.003 1.487 -14.929 1.00 95.69 168 THR A N 1
ATOM 1187 C CA . THR A 1 168 ? 10.987 2.918 -14.597 1.00 95.69 168 THR A CA 1
ATOM 1188 C C . THR A 1 168 ? 9.955 3.301 -13.536 1.00 95.69 168 THR A C 1
ATOM 1190 O O . THR A 1 168 ? 10.099 4.361 -12.940 1.00 95.69 168 THR A O 1
ATOM 1193 N N . ALA A 1 169 ? 8.951 2.459 -13.264 1.00 96.25 169 ALA A N 1
ATOM 1194 C CA . ALA A 1 169 ? 7.976 2.673 -12.191 1.00 96.25 169 ALA A CA 1
ATOM 1195 C C . ALA A 1 169 ? 8.424 2.107 -10.828 1.00 96.25 169 ALA A C 1
ATOM 1197 O O . ALA A 1 169 ? 7.758 2.337 -9.825 1.00 96.25 169 ALA A O 1
ATOM 1198 N N . VAL A 1 170 ? 9.530 1.355 -10.784 1.00 93.44 170 VAL A N 1
ATOM 1199 C CA . VAL A 1 170 ? 10.052 0.720 -9.560 1.00 93.44 170 VAL A CA 1
ATOM 1200 C C . VAL A 1 170 ? 10.667 1.712 -8.556 1.00 93.44 170 VAL A C 1
ATOM 1202 O O . VAL A 1 170 ? 10.442 1.537 -7.352 1.00 93.44 170 VAL A O 1
ATOM 1205 N N . PRO A 1 171 ? 11.454 2.729 -8.977 1.00 91.06 171 PRO A N 1
ATOM 1206 C CA . PRO A 1 171 ? 12.034 3.693 -8.047 1.00 91.06 171 PRO A CA 1
ATOM 1207 C C . PRO A 1 171 ? 10.964 4.422 -7.236 1.00 91.06 171 PRO A C 1
ATOM 1209 O O . PRO A 1 171 ? 9.927 4.808 -7.768 1.00 91.06 171 PRO A O 1
ATOM 1212 N N . VAL A 1 172 ? 11.240 4.684 -5.958 1.00 89.62 172 VAL A N 1
ATOM 1213 C CA . VAL A 1 172 ? 10.293 5.378 -5.068 1.00 89.62 172 VAL A CA 1
ATOM 1214 C C . VAL A 1 172 ? 9.919 6.780 -5.570 1.00 89.62 172 VAL A C 1
ATOM 1216 O O . VAL A 1 172 ? 8.781 7.214 -5.432 1.00 89.62 172 VAL A O 1
ATOM 1219 N N . THR A 1 173 ? 10.838 7.457 -6.264 1.00 90.31 173 THR A N 1
ATOM 1220 C CA . THR A 1 173 ? 10.605 8.765 -6.901 1.00 90.31 173 THR A CA 1
ATOM 1221 C C . THR A 1 173 ? 9.596 8.716 -8.053 1.00 90.31 173 THR A C 1
ATOM 1223 O O . THR A 1 173 ? 9.101 9.756 -8.480 1.00 90.31 173 THR A O 1
ATOM 1226 N N . ALA A 1 174 ? 9.272 7.522 -8.553 1.00 93.88 174 ALA A N 1
ATOM 1227 C CA . ALA A 1 174 ? 8.310 7.288 -9.622 1.00 93.88 174 ALA A CA 1
ATOM 1228 C C . ALA A 1 174 ? 6.905 6.917 -9.105 1.00 93.88 174 ALA A C 1
ATOM 1230 O O . ALA A 1 174 ? 6.021 6.615 -9.911 1.00 93.88 174 ALA A O 1
ATOM 1231 N N . PHE A 1 175 ? 6.689 6.940 -7.781 1.00 95.50 175 PHE A N 1
ATOM 1232 C CA . PHE A 1 175 ? 5.433 6.550 -7.134 1.00 95.50 175 PHE A CA 1
ATOM 1233 C C . PHE A 1 175 ? 4.210 7.252 -7.746 1.00 95.50 175 PHE A C 1
ATOM 1235 O O . PHE A 1 175 ? 3.314 6.598 -8.285 1.00 95.50 175 PHE A O 1
ATOM 1242 N N . SER A 1 176 ? 4.220 8.586 -7.739 1.00 94.25 176 SER A N 1
ATOM 1243 C CA . SER A 1 176 ? 3.124 9.413 -8.253 1.00 94.25 176 SER A CA 1
ATOM 1244 C C . SER A 1 176 ? 3.055 9.424 -9.781 1.00 94.25 176 SER A C 1
ATOM 1246 O O . SER A 1 176 ? 1.978 9.335 -10.364 1.00 94.25 176 SER A O 1
ATOM 1248 N N . SER A 1 177 ? 4.209 9.551 -10.442 1.00 95.19 177 SER A N 1
ATOM 1249 C CA . SER A 1 177 ? 4.289 9.864 -11.873 1.00 95.19 177 SER A CA 1
ATOM 1250 C C . SER A 1 177 ? 4.185 8.647 -12.788 1.00 95.19 177 SER A C 1
ATOM 1252 O O . SER A 1 177 ? 3.789 8.802 -13.941 1.00 95.19 177 SER A O 1
ATOM 1254 N N . LEU A 1 178 ? 4.528 7.446 -12.306 1.00 97.06 178 LEU A N 1
ATOM 1255 C CA . LEU A 1 178 ? 4.548 6.230 -13.126 1.00 97.06 178 LEU A CA 1
ATOM 1256 C C . LEU A 1 178 ? 3.849 5.044 -12.461 1.00 97.06 178 LEU A C 1
ATOM 1258 O O . LEU A 1 178 ? 3.046 4.393 -13.130 1.00 97.06 178 LEU A O 1
ATOM 1262 N N . LEU A 1 179 ? 4.106 4.758 -11.179 1.00 97.94 179 LEU A N 1
ATOM 1263 C CA . LEU A 1 179 ? 3.549 3.563 -10.537 1.00 97.94 179 LEU A CA 1
ATOM 1264 C C . LEU A 1 179 ? 2.025 3.642 -10.415 1.00 97.94 179 LEU A C 1
ATOM 1266 O O . LEU A 1 179 ? 1.334 2.774 -10.944 1.00 97.94 179 LEU A O 1
ATOM 1270 N N . ILE A 1 180 ? 1.488 4.687 -9.779 1.00 97.62 180 ILE A N 1
ATOM 1271 C CA . ILE A 1 180 ? 0.033 4.849 -9.623 1.00 97.62 180 ILE A CA 1
ATOM 1272 C C . ILE A 1 180 ? -0.690 4.865 -10.983 1.00 97.62 180 ILE A C 1
ATOM 1274 O O . ILE A 1 180 ? -1.660 4.119 -11.132 1.00 97.62 180 ILE A O 1
ATOM 1278 N N . PRO A 1 181 ? -0.245 5.624 -12.007 1.00 97.31 181 PRO A N 1
ATOM 1279 C CA . PRO A 1 181 ? -0.837 5.549 -13.343 1.00 97.31 181 PRO A CA 1
ATOM 1280 C C . PRO A 1 181 ? -0.849 4.137 -13.945 1.00 97.31 181 PRO A C 1
ATOM 1282 O O . PRO A 1 181 ? -1.841 3.747 -14.559 1.00 97.31 181 PRO A O 1
ATOM 1285 N N . GLN A 1 182 ? 0.208 3.343 -13.748 1.00 98.44 182 GLN A N 1
ATOM 1286 C CA . GLN A 1 182 ? 0.247 1.960 -14.234 1.00 98.44 182 GLN A CA 1
ATOM 1287 C C . GLN A 1 182 ? -0.697 1.035 -13.464 1.00 98.44 182 GLN A C 1
ATOM 1289 O O . GLN A 1 182 ? -1.368 0.215 -14.086 1.00 98.44 182 GLN A O 1
ATOM 1294 N N . LEU A 1 183 ? -0.816 1.194 -12.142 1.00 98.44 183 LEU A N 1
ATOM 1295 C CA . LEU A 1 183 ? -1.801 0.456 -11.346 1.00 98.44 183 LEU A CA 1
ATOM 1296 C C . LEU A 1 183 ? -3.232 0.791 -11.790 1.00 98.44 183 LEU A C 1
ATOM 1298 O O . LEU A 1 183 ? -4.041 -0.111 -12.005 1.00 98.44 183 LEU A O 1
ATOM 1302 N N . LYS A 1 184 ? -3.530 2.074 -12.016 1.00 97.19 184 LYS A N 1
ATOM 1303 C CA . LYS A 1 184 ? -4.825 2.515 -12.552 1.00 97.19 184 LYS A CA 1
ATOM 1304 C C . LYS A 1 184 ? -5.101 1.924 -13.935 1.00 97.19 184 LYS A C 1
ATOM 1306 O O . LYS A 1 184 ? -6.188 1.404 -14.163 1.00 97.19 184 LYS A O 1
ATOM 1311 N N . SER A 1 185 ? -4.110 1.945 -14.828 1.00 97.62 185 SER A N 1
ATOM 1312 C CA . SER A 1 185 ? -4.194 1.326 -16.161 1.00 97.62 185 SER A CA 1
ATOM 1313 C C . SER A 1 185 ? -4.434 -0.190 -16.090 1.00 97.62 185 SER A C 1
ATOM 1315 O O . SER A 1 185 ? -5.158 -0.749 -16.909 1.00 97.62 185 SER A O 1
ATOM 1317 N N . ALA A 1 186 ? -3.903 -0.853 -15.059 1.00 98.06 186 ALA A N 1
ATOM 1318 C CA . ALA A 1 186 ? -4.162 -2.261 -14.766 1.00 98.06 186 ALA A CA 1
ATOM 1319 C C . ALA A 1 186 ? -5.524 -2.526 -14.081 1.00 98.06 186 ALA A C 1
ATOM 1321 O O . ALA A 1 186 ? -5.830 -3.675 -13.766 1.00 98.06 186 ALA A O 1
ATOM 1322 N N . GLY A 1 187 ? -6.350 -1.496 -13.861 1.00 97.75 187 GLY A N 1
ATOM 1323 C CA . GLY A 1 187 ? -7.708 -1.610 -13.317 1.00 97.75 187 GLY A CA 1
ATOM 1324 C C . GLY A 1 187 ? -7.830 -1.402 -11.805 1.00 97.75 187 GLY A C 1
ATOM 1325 O O . GLY A 1 187 ? -8.929 -1.511 -11.262 1.00 97.75 187 GLY A O 1
ATOM 1326 N N . TYR A 1 188 ? -6.745 -1.067 -11.106 1.00 97.75 188 TYR A N 1
ATOM 1327 C CA . TYR A 1 188 ? -6.764 -0.808 -9.663 1.00 97.75 188 TYR A CA 1
ATOM 1328 C C . TYR A 1 188 ? -7.228 0.622 -9.369 1.00 97.75 188 TYR A C 1
ATOM 1330 O O . TYR A 1 188 ? -6.445 1.446 -8.922 1.00 97.75 188 TYR A O 1
ATOM 1338 N N . THR A 1 189 ? -8.495 0.939 -9.656 1.00 95.00 189 THR A N 1
ATOM 1339 C CA . THR A 1 189 ? -9.058 2.306 -9.569 1.00 95.00 189 THR A CA 1
ATOM 1340 C C . THR A 1 189 ? -10.161 2.475 -8.522 1.00 95.00 189 THR A C 1
ATOM 1342 O O . THR A 1 189 ? -10.633 3.589 -8.312 1.00 95.00 189 THR A O 1
ATOM 1345 N N . SER A 1 190 ? -10.593 1.396 -7.860 1.00 95.00 190 SER A N 1
ATOM 1346 C CA . SER A 1 190 ? -11.734 1.440 -6.935 1.00 95.00 190 SER A CA 1
ATOM 1347 C C . SER A 1 190 ? -11.521 2.399 -5.757 1.00 95.00 190 SER A C 1
ATOM 1349 O O . SER A 1 190 ? -10.540 2.275 -5.027 1.00 95.00 190 SER A O 1
ATOM 1351 N N . SER A 1 191 ? -12.500 3.272 -5.503 1.00 92.56 191 SER A N 1
ATOM 1352 C CA . SER A 1 191 ? -12.563 4.121 -4.302 1.00 92.56 191 SER A CA 1
ATOM 1353 C C . SER A 1 191 ? -12.821 3.333 -3.015 1.00 92.56 191 SER A C 1
ATOM 1355 O O . SER A 1 191 ? -12.611 3.831 -1.922 1.00 92.56 191 SER A O 1
ATOM 1357 N N . SER A 1 192 ? -13.231 2.069 -3.116 1.00 94.50 192 SER A N 1
ATOM 1358 C CA . SER A 1 192 ? -13.406 1.189 -1.954 1.00 94.50 192 SER A CA 1
ATOM 1359 C C . SER A 1 192 ? -12.151 0.367 -1.637 1.00 94.50 192 SER A C 1
ATOM 1361 O O . SER A 1 192 ? -12.232 -0.647 -0.936 1.00 94.50 192 SER A O 1
ATOM 1363 N N . ARG A 1 193 ? -10.996 0.736 -2.204 1.00 97.00 193 ARG A N 1
ATOM 1364 C CA . ARG A 1 193 ? -9.746 -0.013 -2.067 1.00 97.00 193 ARG A CA 1
ATOM 1365 C C . ARG A 1 193 ? -8.585 0.891 -1.694 1.00 97.00 193 ARG A C 1
ATOM 1367 O O . ARG A 1 193 ? -8.228 1.793 -2.445 1.00 97.00 193 ARG A O 1
ATOM 1374 N N . LYS A 1 194 ? -7.941 0.573 -0.575 1.00 97.69 194 LYS A N 1
ATOM 1375 C CA . LYS A 1 194 ? -6.553 0.972 -0.330 1.00 97.69 194 LYS A CA 1
ATOM 1376 C C . LYS A 1 194 ? -5.655 -0.159 -0.826 1.00 97.69 194 LYS A C 1
ATOM 1378 O O . LYS A 1 194 ? -5.865 -1.313 -0.455 1.00 97.69 194 LYS A O 1
ATOM 1383 N N . TYR A 1 195 ? -4.708 0.137 -1.704 1.00 98.69 195 TYR A N 1
ATOM 1384 C CA . TYR A 1 195 ? -3.801 -0.857 -2.271 1.00 98.69 195 TYR A CA 1
ATOM 1385 C C . TYR A 1 195 ? -2.478 -0.833 -1.514 1.00 98.69 195 TYR A C 1
ATOM 1387 O O . TYR A 1 195 ? -1.723 0.127 -1.653 1.00 98.69 195 TYR A O 1
ATOM 1395 N N . LEU A 1 196 ? -2.192 -1.894 -0.754 1.00 98.75 196 LEU A N 1
ATOM 1396 C CA . LEU A 1 196 ? -0.868 -2.117 -0.176 1.00 98.75 196 LEU A CA 1
ATOM 1397 C C . LEU A 1 196 ? -0.003 -2.823 -1.220 1.00 98.75 196 LEU A C 1
ATOM 1399 O O . LEU A 1 196 ? -0.252 -3.988 -1.549 1.00 98.75 196 LEU A O 1
ATOM 1403 N N . VAL A 1 197 ? 0.969 -2.104 -1.784 1.00 98.69 197 VAL A N 1
ATOM 1404 C CA . VAL A 1 197 ? 1.760 -2.593 -2.922 1.00 98.69 197 VAL A CA 1
ATOM 1405 C C . VAL A 1 197 ? 3.198 -2.844 -2.504 1.00 98.69 197 VAL A C 1
ATOM 1407 O O . VAL A 1 197 ? 3.969 -1.903 -2.327 1.00 98.69 197 VAL A O 1
ATOM 1410 N N . TRP A 1 198 ? 3.600 -4.111 -2.443 1.00 98.25 198 TRP A N 1
ATOM 1411 C CA . TRP A 1 198 ? 5.022 -4.441 -2.402 1.00 98.25 198 TRP A CA 1
ATOM 1412 C C . TRP A 1 198 ? 5.591 -4.358 -3.812 1.00 98.25 198 TRP A C 1
ATOM 1414 O O . TRP A 1 198 ? 5.146 -5.069 -4.718 1.00 98.25 198 TRP A O 1
ATOM 1424 N N . VAL A 1 199 ? 6.569 -3.482 -4.005 1.00 97.00 199 VAL A N 1
ATOM 1425 C CA . VAL A 1 199 ? 7.253 -3.301 -5.282 1.00 97.00 199 VAL A CA 1
ATOM 1426 C C . VAL A 1 199 ? 8.544 -4.102 -5.271 1.00 97.00 199 VAL A C 1
ATOM 1428 O O . VAL A 1 199 ? 9.424 -3.881 -4.442 1.00 97.00 199 VAL A O 1
ATOM 1431 N N . ASP A 1 200 ? 8.663 -5.018 -6.228 1.00 93.81 200 ASP A N 1
ATOM 1432 C CA . ASP A 1 200 ? 9.888 -5.751 -6.510 1.00 93.81 200 ASP A CA 1
ATOM 1433 C C . ASP A 1 200 ? 10.975 -4.778 -6.975 1.00 93.81 200 ASP A C 1
ATOM 1435 O O . ASP A 1 200 ? 10.974 -4.295 -8.112 1.00 93.81 200 ASP A O 1
ATOM 1439 N N . THR A 1 201 ? 11.923 -4.514 -6.083 1.00 87.31 201 THR A N 1
ATOM 1440 C CA . THR A 1 201 ? 13.055 -3.627 -6.352 1.00 87.31 201 THR A CA 1
ATOM 1441 C C . THR A 1 201 ? 14.274 -4.332 -6.935 1.00 87.31 201 THR A C 1
ATOM 1443 O O . THR A 1 201 ? 15.301 -3.697 -7.164 1.00 87.31 201 THR A O 1
ATOM 1446 N N . GLY A 1 202 ? 14.184 -5.635 -7.212 1.00 71.25 202 GLY A N 1
ATOM 1447 C CA . GLY A 1 202 ? 15.194 -6.402 -7.940 1.00 71.25 202 GLY A CA 1
ATOM 1448 C C . GLY A 1 202 ? 16.542 -6.569 -7.233 1.00 71.25 202 GLY A C 1
ATOM 1449 O O . GLY A 1 202 ? 17.472 -7.117 -7.821 1.00 71.25 202 GLY A O 1
ATOM 1450 N N . THR A 1 203 ? 16.693 -6.127 -5.986 1.00 56.72 203 THR A N 1
ATOM 1451 C CA . THR A 1 203 ? 17.986 -6.164 -5.292 1.00 56.72 203 THR A CA 1
ATOM 1452 C C . THR A 1 203 ? 18.122 -7.405 -4.421 1.00 56.72 203 THR A C 1
ATOM 1454 O O . THR A 1 203 ? 17.354 -7.622 -3.484 1.00 56.72 203 THR A O 1
ATOM 1457 N N . SER A 1 204 ? 19.149 -8.184 -4.748 1.00 49.72 204 SER A N 1
ATOM 1458 C CA . SER A 1 204 ? 19.711 -9.297 -3.989 1.00 49.72 204 SER A CA 1
ATOM 1459 C C . SER A 1 204 ? 19.761 -9.048 -2.475 1.00 49.72 204 SER A C 1
ATOM 1461 O O . SER A 1 204 ? 20.130 -7.969 -2.021 1.00 49.72 204 SER A O 1
ATOM 1463 N N . ILE A 1 205 ? 19.505 -10.108 -1.704 1.00 47.38 205 ILE A N 1
ATOM 1464 C CA . ILE A 1 205 ? 19.742 -10.266 -0.253 1.00 47.38 205 ILE A CA 1
ATOM 1465 C C . ILE A 1 205 ? 21.220 -10.113 0.164 1.00 47.38 205 ILE A C 1
ATOM 1467 O O . ILE A 1 205 ? 21.587 -10.481 1.280 1.00 47.38 205 ILE A O 1
ATOM 1471 N N . THR A 1 206 ? 22.096 -9.613 -0.713 1.00 41.94 206 THR A N 1
ATOM 1472 C CA . THR A 1 206 ? 23.510 -9.433 -0.397 1.00 41.94 206 THR A CA 1
ATOM 1473 C C . THR A 1 206 ? 23.642 -8.303 0.617 1.00 41.94 206 THR A C 1
ATOM 1475 O O . THR A 1 206 ? 23.576 -7.119 0.287 1.00 41.94 206 THR A O 1
ATOM 1478 N N . VAL A 1 207 ? 23.806 -8.700 1.874 1.00 43.50 207 VAL A N 1
ATOM 1479 C CA . VAL A 1 207 ? 24.156 -7.845 3.005 1.00 43.50 207 VAL A CA 1
ATOM 1480 C C . VAL A 1 207 ? 25.481 -7.159 2.659 1.00 43.50 207 VAL A C 1
ATOM 1482 O O . VAL A 1 207 ? 26.535 -7.787 2.699 1.00 43.50 207 VAL A O 1
ATOM 1485 N N . GLY A 1 208 ? 25.427 -5.906 2.203 1.00 46.00 208 GLY A N 1
ATOM 1486 C CA . GLY A 1 208 ? 26.627 -5.189 1.757 1.00 46.00 208 GLY A CA 1
ATOM 1487 C C . GLY A 1 208 ? 26.412 -3.881 0.993 1.00 46.00 208 GLY A C 1
ATOM 1488 O O . GLY A 1 208 ? 27.365 -3.126 0.846 1.00 46.00 208 GLY A O 1
ATOM 1489 N N . GLY A 1 209 ? 25.194 -3.558 0.543 1.00 49.03 209 GLY A N 1
ATOM 1490 C CA . GLY A 1 209 ? 24.921 -2.253 -0.073 1.00 49.03 209 GLY A CA 1
ATOM 1491 C C . GLY A 1 209 ? 23.461 -1.836 0.053 1.00 49.03 209 GLY A C 1
ATOM 1492 O O . GLY A 1 209 ? 22.604 -2.490 -0.525 1.00 49.03 209 GLY A O 1
ATOM 1493 N N . ASN A 1 210 ? 23.190 -0.770 0.816 1.00 54.94 210 ASN A N 1
ATOM 1494 C CA . ASN A 1 210 ? 21.938 0.008 0.857 1.00 54.94 210 ASN A CA 1
ATOM 1495 C C . ASN A 1 210 ? 20.627 -0.799 0.704 1.00 54.94 210 ASN A C 1
ATOM 1497 O O . ASN A 1 210 ? 19.710 -0.398 -0.013 1.00 54.94 210 ASN A O 1
ATOM 1501 N N . VAL A 1 211 ? 20.531 -1.956 1.368 1.00 66.81 211 VAL A N 1
ATOM 1502 C CA . VAL A 1 211 ? 19.292 -2.735 1.451 1.00 66.81 211 VAL A CA 1
ATOM 1503 C C . VAL A 1 211 ? 18.455 -2.088 2.546 1.00 66.81 211 VAL A C 1
ATOM 1505 O O . VAL A 1 211 ? 18.751 -2.283 3.721 1.00 66.81 211 VAL A O 1
ATOM 1508 N N . ALA A 1 212 ? 17.456 -1.296 2.168 1.00 82.88 212 ALA A N 1
ATOM 1509 C CA . ALA A 1 212 ? 16.589 -0.619 3.121 1.00 82.88 212 ALA A CA 1
ATOM 1510 C C . ALA A 1 212 ? 15.122 -1.029 2.943 1.00 82.88 212 ALA A C 1
ATOM 1512 O O . ALA A 1 212 ? 14.654 -1.165 1.815 1.00 82.88 212 ALA A O 1
ATOM 1513 N N . CYS A 1 213 ? 14.414 -1.233 4.051 1.00 90.69 213 CYS A N 1
ATOM 1514 C CA . CYS A 1 213 ? 12.958 -1.329 4.077 1.00 90.69 213 CYS A CA 1
ATOM 1515 C C . CYS A 1 213 ? 12.387 0.089 4.228 1.00 90.69 213 CYS A C 1
ATOM 1517 O O . CYS A 1 213 ? 12.699 0.767 5.205 1.00 90.69 213 CYS A O 1
ATOM 1519 N N . SER A 1 214 ? 11.623 0.549 3.237 1.00 92.88 214 SER A N 1
ATOM 1520 C CA . SER A 1 214 ? 11.021 1.887 3.169 1.00 92.88 214 SER A CA 1
ATOM 1521 C C . SER A 1 214 ? 9.657 1.804 2.484 1.00 92.88 214 SER A C 1
ATOM 1523 O O . SER A 1 214 ? 9.382 0.863 1.722 1.00 92.88 214 SER A O 1
ATOM 1525 N N . GLY A 1 215 ? 8.819 2.801 2.745 1.00 94.50 215 GLY A N 1
ATOM 1526 C CA . GLY A 1 215 ? 7.506 2.948 2.151 1.00 94.50 215 GLY A CA 1
ATOM 1527 C C . GLY A 1 215 ? 7.187 4.387 1.745 1.00 94.50 215 GLY A C 1
ATOM 1528 O O . GLY A 1 215 ? 7.952 5.325 1.982 1.00 94.50 215 GLY A O 1
ATOM 1529 N N . ILE A 1 216 ? 6.090 4.511 1.006 1.00 96.56 216 ILE A N 1
ATOM 1530 C CA . ILE A 1 216 ? 5.397 5.764 0.725 1.00 96.56 216 ILE A CA 1
ATOM 1531 C C . ILE A 1 216 ? 3.909 5.473 0.505 1.00 96.56 216 ILE A C 1
ATOM 1533 O O . ILE A 1 216 ? 3.543 4.597 -0.286 1.00 96.56 216 ILE A O 1
ATOM 1537 N N . GLY A 1 217 ? 3.055 6.223 1.187 1.00 96.50 217 GLY A N 1
ATOM 1538 C CA . GLY A 1 217 ? 1.607 6.084 1.162 1.00 96.50 217 GLY A CA 1
ATOM 1539 C C . GLY A 1 217 ? 0.906 7.345 0.681 1.00 96.50 217 GLY A C 1
ATOM 1540 O O . GLY A 1 217 ? 1.495 8.427 0.560 1.00 96.50 217 GLY A O 1
ATOM 1541 N N . THR A 1 218 ? -0.384 7.195 0.389 1.00 96.25 218 THR A N 1
ATOM 1542 C CA . THR A 1 218 ? -1.273 8.314 0.075 1.00 96.25 218 THR A CA 1
ATOM 1543 C C . THR A 1 218 ? -2.301 8.502 1.170 1.00 96.25 218 THR A C 1
ATOM 1545 O O . THR A 1 218 ? -2.938 7.535 1.582 1.00 96.25 218 THR A O 1
ATOM 1548 N N . LEU A 1 219 ? -2.553 9.753 1.526 1.00 94.44 219 LEU A N 1
ATOM 1549 C CA . LEU A 1 219 ? -3.602 10.166 2.449 1.00 94.44 219 LEU A CA 1
ATOM 1550 C C . LEU A 1 219 ? -4.386 11.339 1.862 1.00 94.44 219 LEU A C 1
ATOM 1552 O O . LEU A 1 219 ? -3.896 12.049 0.985 1.00 94.44 219 LEU A O 1
ATOM 1556 N N . TYR A 1 220 ? -5.591 11.570 2.358 1.00 92.88 220 TYR A N 1
ATOM 1557 C CA . TYR A 1 220 ? -6.331 12.800 2.103 1.00 92.88 220 TYR A CA 1
ATOM 1558 C C . TYR A 1 220 ? -6.143 13.735 3.291 1.00 92.88 220 TYR A C 1
ATOM 1560 O O . TYR A 1 220 ? -6.266 13.308 4.439 1.00 92.88 220 TYR A O 1
ATOM 1568 N N . ALA A 1 221 ? -5.834 15.004 3.022 1.00 90.19 221 ALA A N 1
ATOM 1569 C CA . ALA A 1 221 ? -5.741 16.035 4.051 1.00 90.19 221 ALA A CA 1
ATOM 1570 C C . ALA A 1 221 ? -7.148 16.418 4.535 1.00 90.19 221 ALA A C 1
ATOM 1572 O O . ALA A 1 221 ? -7.691 17.458 4.166 1.00 90.19 221 ALA A O 1
ATOM 1573 N N . ASP A 1 222 ? -7.753 15.511 5.295 1.00 88.94 222 ASP A N 1
ATOM 1574 C CA . ASP A 1 222 ? -9.127 15.583 5.763 1.00 88.94 222 ASP A CA 1
ATOM 1575 C C . ASP A 1 222 ? -9.229 15.075 7.204 1.00 88.94 222 ASP A C 1
ATOM 1577 O O . ASP A 1 222 ? -9.031 13.891 7.497 1.00 88.94 222 ASP A O 1
ATOM 1581 N N . GLU A 1 223 ? -9.543 16.007 8.096 1.00 88.19 223 GLU A N 1
ATOM 1582 C CA . GLU A 1 223 ? -9.681 15.793 9.535 1.00 88.19 223 GLU A CA 1
ATOM 1583 C C . GLU A 1 223 ? -11.152 15.666 9.968 1.00 88.19 223 GLU A C 1
ATOM 1585 O O . GLU A 1 223 ? -11.434 15.677 11.165 1.00 88.19 223 GLU A O 1
ATOM 1590 N N . GLU A 1 224 ? -12.101 15.557 9.026 1.00 91.81 224 GLU A N 1
ATOM 1591 C CA . GLU A 1 224 ? -13.527 15.409 9.331 1.00 91.81 224 GLU A CA 1
ATOM 1592 C C . GLU A 1 224 ? -13.757 14.239 10.313 1.00 91.81 224 GLU A C 1
ATOM 1594 O O . GLU A 1 224 ? -13.387 13.098 10.008 1.00 91.81 224 GLU A O 1
ATOM 1599 N N . PRO A 1 225 ? -14.337 14.488 11.504 1.00 91.94 225 PRO A N 1
ATOM 1600 C CA . PRO A 1 225 ? -14.562 13.443 12.500 1.00 91.94 225 PRO A CA 1
ATOM 1601 C C . PRO A 1 225 ? -15.678 12.466 12.118 1.00 91.94 225 PRO A C 1
ATOM 1603 O O . PRO A 1 225 ? -15.691 11.347 12.636 1.00 91.94 225 PRO A O 1
ATOM 1606 N N . ASP A 1 226 ? -16.617 12.860 11.250 1.00 91.25 226 ASP A N 1
ATOM 1607 C CA . ASP A 1 226 ? -17.654 11.956 10.755 1.00 91.25 226 ASP A CA 1
ATOM 1608 C C . ASP A 1 226 ? -17.038 10.878 9.839 1.00 91.25 226 ASP A C 1
ATOM 1610 O O . ASP A 1 226 ? -16.531 11.188 8.752 1.00 91.25 226 ASP A O 1
ATOM 1614 N N . PRO A 1 227 ? -17.089 9.590 10.230 1.00 86.19 227 PRO A N 1
ATOM 1615 C CA . PRO A 1 227 ? -16.448 8.531 9.470 1.00 86.19 227 PRO A CA 1
ATOM 1616 C C . PRO A 1 227 ? -17.052 8.321 8.078 1.00 86.19 227 PRO A C 1
ATOM 1618 O O . PRO A 1 227 ? -16.353 7.790 7.216 1.00 86.19 227 PRO A O 1
ATOM 1621 N N . GLU A 1 228 ? -18.303 8.728 7.845 1.00 91.00 228 GLU A N 1
ATOM 1622 C CA . GLU A 1 228 ? -18.966 8.626 6.539 1.00 91.00 228 GLU A CA 1
ATOM 1623 C C . GLU A 1 228 ? -18.601 9.776 5.596 1.00 91.00 228 GLU A C 1
ATOM 1625 O O . GLU A 1 228 ? -18.859 9.701 4.395 1.00 91.00 228 GLU A O 1
ATOM 1630 N N . ARG A 1 229 ? -17.993 10.840 6.126 1.00 90.00 229 ARG A N 1
ATOM 1631 C CA . ARG A 1 229 ? -17.605 12.026 5.358 1.00 90.00 229 ARG A CA 1
ATOM 1632 C C . ARG A 1 229 ? -16.099 12.175 5.217 1.00 90.00 229 ARG A C 1
ATOM 1634 O O . ARG A 1 229 ? -15.667 12.812 4.263 1.00 90.00 229 ARG A O 1
ATOM 1641 N N . ASN A 1 230 ? -15.321 11.549 6.099 1.00 91.06 230 ASN A N 1
ATOM 1642 C CA . ASN A 1 230 ? -13.870 11.557 6.004 1.00 91.06 230 ASN A CA 1
ATOM 1643 C C . ASN A 1 230 ? -13.394 10.801 4.750 1.00 91.06 230 ASN A C 1
ATOM 1645 O O . ASN A 1 230 ? -13.640 9.597 4.582 1.00 91.06 230 ASN A O 1
ATOM 1649 N N . TYR A 1 231 ? -12.672 11.488 3.868 1.00 92.38 231 TYR A N 1
ATOM 1650 C CA . TYR A 1 231 ? -12.152 10.916 2.628 1.00 92.38 231 TYR A CA 1
ATOM 1651 C C . TYR A 1 231 ? -11.184 9.752 2.869 1.00 92.38 231 TYR A C 1
ATOM 1653 O O . TYR A 1 231 ? -11.171 8.809 2.080 1.00 92.38 231 TYR A O 1
ATOM 1661 N N . ASN A 1 232 ? -10.441 9.728 3.981 1.00 91.25 232 ASN A N 1
ATOM 1662 C CA . ASN A 1 232 ? -9.562 8.602 4.315 1.00 91.25 232 ASN A CA 1
ATOM 1663 C C . ASN A 1 232 ? -10.327 7.299 4.599 1.00 91.25 232 ASN A C 1
ATOM 1665 O O . ASN A 1 232 ? -9.744 6.220 4.467 1.00 91.25 232 ASN A O 1
ATOM 1669 N N . ASN A 1 233 ? -11.618 7.391 4.943 1.00 89.88 233 ASN A N 1
ATOM 1670 C CA . ASN A 1 233 ? -12.493 6.243 5.191 1.00 89.88 233 ASN A CA 1
ATOM 1671 C C . ASN A 1 233 ? -13.316 5.834 3.963 1.00 89.88 233 ASN A C 1
ATOM 1673 O O . ASN A 1 233 ? -13.716 4.673 3.847 1.00 89.88 233 ASN A O 1
ATOM 1677 N N . THR A 1 234 ? -13.602 6.781 3.068 1.00 89.94 234 THR A N 1
ATOM 1678 C CA . THR A 1 234 ? -14.554 6.598 1.959 1.00 89.94 234 THR A CA 1
ATOM 1679 C C . THR A 1 234 ? -13.904 6.499 0.585 1.00 89.94 234 THR A C 1
ATOM 1681 O O . THR A 1 234 ? -14.560 6.059 -0.361 1.00 89.94 234 THR A O 1
ATOM 1684 N N . GLN A 1 235 ? -12.632 6.882 0.463 1.00 92.06 235 GLN A N 1
ATOM 1685 C CA . GLN A 1 235 ? -11.893 6.870 -0.793 1.00 92.06 235 GLN A CA 1
ATOM 1686 C C . GLN A 1 235 ? -10.756 5.853 -0.795 1.00 92.06 235 GLN A C 1
ATOM 1688 O O . GLN A 1 235 ? -10.292 5.356 0.236 1.00 92.06 235 GLN A O 1
ATOM 1693 N N . GLY A 1 236 ? -10.316 5.545 -2.013 1.00 93.88 236 GLY A N 1
ATOM 1694 C CA . GLY A 1 236 ? -9.232 4.615 -2.251 1.00 93.88 236 GLY A CA 1
ATOM 1695 C C . GLY A 1 236 ? -7.880 5.263 -1.993 1.00 93.88 236 GLY A C 1
ATOM 1696 O O . GLY A 1 236 ? -7.760 6.473 -1.839 1.00 93.88 236 GLY A O 1
ATOM 1697 N N . GLY A 1 237 ? -6.836 4.452 -1.980 1.00 95.75 237 GLY A N 1
ATOM 1698 C CA . GLY A 1 237 ? -5.477 4.929 -1.764 1.00 95.75 237 GLY A CA 1
ATOM 1699 C C . GLY A 1 237 ? -4.467 3.947 -2.316 1.00 95.75 237 GLY A C 1
ATOM 1700 O O . GLY A 1 237 ? -4.801 2.799 -2.605 1.00 95.75 237 GLY A O 1
ATOM 1701 N N . TYR A 1 238 ? -3.233 4.394 -2.470 1.00 98.12 238 TYR A N 1
ATOM 1702 C CA . TYR A 1 238 ? -2.138 3.570 -2.953 1.00 98.12 238 TYR A CA 1
ATOM 1703 C C . TYR A 1 238 ? -0.986 3.715 -1.983 1.00 98.12 238 TYR A C 1
ATOM 1705 O O . TYR A 1 238 ? -0.721 4.804 -1.479 1.00 98.12 238 TYR A O 1
ATOM 1713 N N . THR A 1 239 ? -0.275 2.626 -1.774 1.00 98.38 239 THR A N 1
ATOM 1714 C CA . THR A 1 239 ? 1.019 2.652 -1.115 1.00 98.38 239 THR A CA 1
ATOM 1715 C C . THR A 1 239 ? 2.050 2.018 -2.028 1.00 98.38 239 THR A C 1
ATOM 1717 O O . THR A 1 239 ? 1.723 1.395 -3.042 1.00 98.38 239 THR A O 1
ATOM 1720 N N . ARG A 1 240 ? 3.314 2.195 -1.683 1.00 96.75 240 ARG A N 1
ATOM 1721 C CA . ARG A 1 240 ? 4.432 1.453 -2.237 1.00 96.75 240 ARG A CA 1
ATOM 1722 C C . ARG A 1 240 ? 5.369 1.136 -1.093 1.00 96.75 240 ARG A C 1
ATOM 1724 O O . ARG A 1 240 ? 5.867 2.045 -0.447 1.00 96.75 240 ARG A O 1
ATOM 1731 N N . VAL A 1 241 ? 5.657 -0.140 -0.904 1.00 96.81 241 VAL A N 1
ATOM 1732 C CA . VAL A 1 241 ? 6.625 -0.644 0.068 1.00 96.81 241 VAL A CA 1
ATOM 1733 C C . VAL A 1 241 ? 7.689 -1.436 -0.680 1.00 96.81 241 VAL A C 1
ATOM 1735 O O . VAL A 1 241 ? 7.384 -2.156 -1.633 1.00 96.81 241 VAL A O 1
ATOM 1738 N N . ASP A 1 242 ? 8.951 -1.303 -0.282 1.00 93.81 242 ASP A N 1
ATOM 1739 C CA . ASP A 1 242 ? 10.023 -2.146 -0.812 1.00 93.81 242 ASP A CA 1
ATOM 1740 C C . AS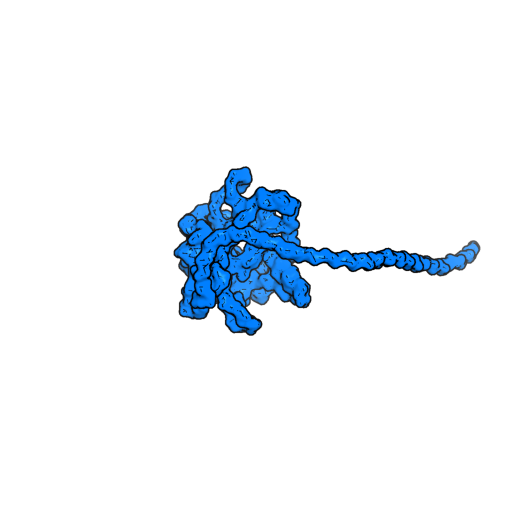P A 1 242 ? 9.763 -3.631 -0.509 1.00 93.81 242 ASP A C 1
ATOM 1742 O O . ASP A 1 242 ? 9.542 -4.013 0.639 1.00 93.81 242 ASP A O 1
ATOM 1746 N N . ASP A 1 243 ? 9.892 -4.515 -1.506 1.00 92.50 243 ASP A N 1
ATOM 1747 C CA . ASP A 1 243 ? 9.807 -5.973 -1.301 1.00 92.50 243 ASP A CA 1
ATOM 1748 C C . ASP A 1 243 ? 10.797 -6.502 -0.248 1.00 92.50 243 ASP A C 1
ATOM 1750 O O . ASP A 1 243 ? 10.565 -7.541 0.368 1.00 92.50 243 ASP A O 1
ATOM 1754 N N . LYS A 1 244 ? 11.878 -5.758 0.011 1.00 88.94 244 LYS A N 1
ATOM 1755 C CA . LYS A 1 244 ? 12.836 -6.021 1.092 1.00 88.94 244 LYS A CA 1
ATOM 1756 C C . LYS A 1 244 ? 12.168 -6.131 2.461 1.00 88.94 244 LYS A C 1
ATOM 1758 O O . LYS A 1 244 ? 12.611 -6.952 3.256 1.00 88.94 244 LYS A O 1
ATOM 1763 N N . CYS A 1 245 ? 11.096 -5.382 2.725 1.00 92.75 245 CYS A N 1
ATOM 1764 C CA . CYS A 1 245 ? 10.353 -5.449 3.988 1.00 92.75 245 CYS A CA 1
ATOM 1765 C C . CYS A 1 245 ? 9.772 -6.850 4.268 1.00 92.75 245 CYS A C 1
ATOM 1767 O O . CYS A 1 245 ? 9.506 -7.196 5.418 1.00 92.75 245 CYS A O 1
ATOM 1769 N N . LEU A 1 246 ? 9.673 -7.715 3.250 1.00 93.19 246 LEU A N 1
ATOM 1770 C CA . LEU A 1 246 ? 9.252 -9.114 3.373 1.00 93.19 246 LEU A CA 1
ATOM 1771 C C . LEU A 1 246 ? 10.380 -10.066 3.811 1.00 93.19 246 LEU A C 1
ATOM 1773 O O . LEU A 1 246 ? 10.142 -11.261 3.988 1.00 93.19 246 LEU A O 1
ATOM 1777 N N . PHE A 1 247 ? 11.629 -9.612 3.933 1.00 89.88 247 PHE A N 1
ATOM 1778 C CA . PHE A 1 247 ? 12.748 -10.481 4.308 1.00 89.88 247 PHE A CA 1
ATOM 1779 C C . PHE A 1 247 ? 12.965 -10.558 5.821 1.00 89.88 247 PHE A C 1
ATOM 1781 O O . PHE A 1 247 ? 12.697 -9.587 6.521 1.00 89.88 247 PHE A O 1
ATOM 1788 N N . PRO A 1 248 ? 13.499 -11.685 6.343 1.00 88.56 248 PRO A N 1
ATOM 1789 C CA . PRO A 1 248 ? 13.462 -11.975 7.776 1.00 88.56 248 PRO A CA 1
ATOM 1790 C C . PRO A 1 248 ? 14.336 -11.014 8.579 1.00 88.56 248 PRO A C 1
ATOM 1792 O O . PRO A 1 248 ? 14.038 -10.691 9.721 1.00 88.56 248 PRO A O 1
ATOM 1795 N N . VAL A 1 249 ? 15.394 -10.486 7.952 1.00 86.88 249 VAL A N 1
ATOM 1796 C CA . VAL A 1 249 ? 16.232 -9.439 8.550 1.00 86.88 249 VAL A CA 1
ATOM 1797 C C . VAL A 1 249 ? 15.427 -8.181 8.900 1.00 86.88 249 VAL A C 1
ATOM 1799 O O . VAL A 1 249 ? 15.813 -7.469 9.816 1.00 86.88 249 VAL A O 1
ATOM 1802 N N . PHE A 1 250 ? 14.294 -7.939 8.233 1.00 90.44 250 PHE A N 1
ATOM 1803 C CA . PHE A 1 250 ? 13.392 -6.817 8.484 1.00 90.44 250 PHE A CA 1
ATOM 1804 C C . PHE A 1 250 ? 12.147 -7.201 9.292 1.00 90.44 250 PHE A C 1
ATOM 1806 O O . PHE A 1 250 ? 11.280 -6.355 9.478 1.00 90.44 250 PHE A O 1
ATOM 1813 N N . ASP A 1 251 ? 12.047 -8.419 9.835 1.00 89.94 251 ASP A N 1
ATOM 1814 C CA . ASP A 1 251 ? 10.916 -8.818 10.691 1.00 89.94 251 ASP A CA 1
ATOM 1815 C C . ASP A 1 251 ? 10.607 -7.874 11.866 1.00 89.94 251 ASP A C 1
ATOM 1817 O O . ASP A 1 251 ? 9.437 -7.756 12.224 1.00 89.94 251 ASP A O 1
ATOM 1821 N N . PRO A 1 252 ? 11.582 -7.172 12.470 1.00 90.31 252 PRO A N 1
ATOM 1822 C CA . PRO A 1 252 ? 11.289 -6.186 13.510 1.00 90.31 252 PRO A CA 1
ATOM 1823 C C . PRO A 1 252 ? 10.530 -4.931 13.048 1.00 90.31 252 PRO A C 1
ATOM 1825 O O . PRO A 1 252 ? 9.991 -4.204 13.891 1.00 90.31 252 PRO A O 1
ATOM 1828 N N . VAL A 1 253 ? 10.542 -4.637 11.740 1.00 90.81 253 VAL A N 1
ATOM 1829 C CA . VAL A 1 253 ? 10.070 -3.359 11.174 1.00 90.81 253 VAL A CA 1
ATOM 1830 C C . VAL A 1 253 ? 9.133 -3.486 9.982 1.00 90.81 253 VAL A C 1
ATOM 1832 O O . VAL A 1 253 ? 8.388 -2.545 9.755 1.00 90.81 253 VAL A O 1
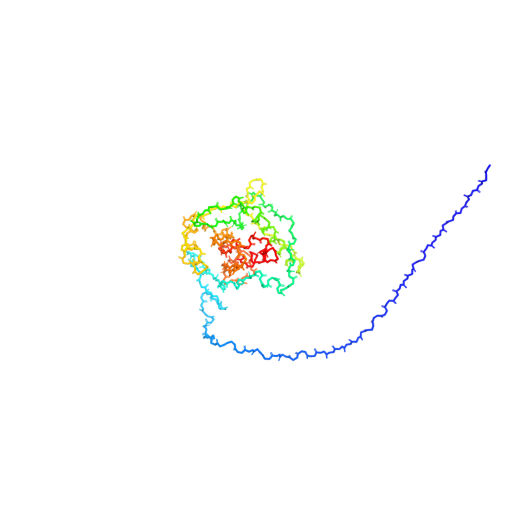ATOM 1835 N N . GLY A 1 254 ? 9.127 -4.605 9.251 1.00 89.62 254 GLY A N 1
ATOM 1836 C CA . GLY A 1 254 ? 8.326 -4.769 8.035 1.00 89.62 254 GLY A CA 1
ATOM 1837 C C . GLY A 1 254 ? 6.867 -4.392 8.272 1.00 89.62 254 GLY A C 1
ATOM 1838 O O . GLY A 1 254 ? 6.427 -3.370 7.751 1.00 89.62 254 GLY A O 1
ATOM 1839 N N . GLY A 1 255 ? 6.184 -5.108 9.180 1.00 93.00 255 GLY A N 1
ATOM 1840 C CA . GLY A 1 255 ? 4.778 -4.846 9.506 1.00 93.00 255 GLY A CA 1
ATOM 1841 C C . GLY A 1 255 ? 4.499 -3.412 9.968 1.00 93.00 255 GLY A C 1
ATOM 1842 O O . GLY A 1 255 ? 3.414 -2.894 9.731 1.00 93.00 255 GLY A O 1
ATOM 1843 N N . LYS A 1 256 ? 5.481 -2.737 10.580 1.00 94.00 256 LYS A N 1
ATOM 1844 C CA . LYS A 1 256 ? 5.359 -1.333 11.012 1.00 94.00 256 LYS A CA 1
ATOM 1845 C C . LYS A 1 256 ? 5.405 -0.373 9.839 1.00 94.00 256 LYS A C 1
ATOM 1847 O O . LYS A 1 256 ? 4.581 0.528 9.790 1.00 94.00 256 LYS A O 1
ATOM 1852 N N . VAL A 1 257 ? 6.335 -0.586 8.908 1.00 95.00 257 VAL A N 1
ATOM 1853 C CA . VAL A 1 257 ? 6.398 0.191 7.666 1.00 95.00 257 VAL A CA 1
ATOM 1854 C C . VAL A 1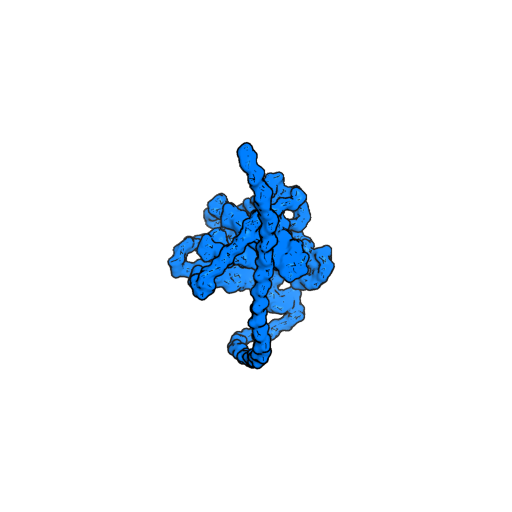 257 ? 5.101 -0.009 6.891 1.00 95.00 257 VAL A C 1
ATOM 1856 O O . VAL A 1 257 ? 4.444 0.955 6.534 1.00 95.00 257 VAL A O 1
ATOM 1859 N N . GLU A 1 258 ? 4.652 -1.251 6.714 1.00 96.50 258 GLU A N 1
ATOM 1860 C CA . GLU A 1 258 ? 3.416 -1.528 5.973 1.00 96.50 258 GLU A CA 1
ATOM 1861 C C . GLU A 1 258 ? 2.157 -0.958 6.639 1.00 96.50 258 GLU A C 1
ATOM 1863 O O . GLU A 1 258 ? 1.247 -0.531 5.930 1.00 96.50 258 GLU A O 1
ATOM 1868 N N . ALA A 1 259 ? 2.101 -0.929 7.974 1.00 96.31 259 ALA A N 1
ATOM 1869 C CA . ALA A 1 259 ? 1.003 -0.315 8.714 1.00 96.31 259 ALA A CA 1
ATOM 1870 C C . ALA A 1 259 ? 1.033 1.216 8.640 1.00 96.31 259 ALA A C 1
ATOM 1872 O O . ALA A 1 259 ? -0.024 1.830 8.554 1.00 96.31 259 ALA A O 1
ATOM 1873 N N . HIS A 1 260 ? 2.225 1.819 8.671 1.00 95.69 260 HIS A N 1
ATOM 1874 C CA . HIS A 1 260 ? 2.409 3.270 8.598 1.00 95.69 260 HIS A CA 1
ATOM 1875 C C . HIS A 1 260 ? 1.941 3.853 7.260 1.00 95.69 260 HIS A C 1
ATOM 1877 O O . HIS A 1 260 ? 1.382 4.944 7.236 1.00 95.69 260 HIS A O 1
ATOM 1883 N N . GLU A 1 261 ? 2.103 3.117 6.157 1.00 95.88 261 GLU A N 1
ATOM 1884 C CA . GLU A 1 261 ? 1.692 3.615 4.837 1.00 95.88 261 GLU A CA 1
ATOM 1885 C C . GLU A 1 261 ? 0.172 3.564 4.561 1.00 95.88 261 GLU A C 1
ATOM 1887 O O . GLU A 1 261 ? -0.258 4.049 3.509 1.00 95.88 261 GLU A O 1
ATOM 1892 N N . LEU A 1 262 ? -0.641 2.947 5.434 1.00 92.25 262 LEU A N 1
ATOM 1893 C CA . LEU A 1 262 ? -2.083 2.693 5.226 1.00 92.25 262 LEU A CA 1
ATOM 1894 C C . LEU A 1 262 ? -3.013 3.705 5.916 1.00 92.25 262 LEU A C 1
ATOM 1896 O O . LEU A 1 262 ? -3.997 4.132 5.244 1.00 92.25 262 LEU A O 1
#

Sequence (262 aa):
MRAARRRWGTAALVAVALLAALVAGGAGAGAAPRPDAGGQTDVPLSGACPGGLSIVAVPESGPPMCTHGPDPGVTPTDLAAQGGGRTEASAGIQCYGNGTSGPRVQLLYAYSGTNRLASLRDRMARRAAEVDAIFDASARQTGGERHVRWLTDANCDLDIRAVRVTSTAVPVTAFSSLLIPQLKSAGYTSSSRKYLVWVDTGTSITVGGNVACSGIGTLYADEEPDPERNYNNTQGGYTRVDDKCLFPVFDPVGGKVEAHEL

Foldseek 3Di:
DDDDDDDDDDDDDDDDDDDDDDDPDDDDDDDDDDPDPDDDDDDDQPDLDGDCWDFLADDPDDGTWTWNAKDDFDALVNCVVVVHFDFADFPFADEDDQLAPFAAEAEEEEEAPDDCCVVLVVLVRVLLRSLQSVQQVVQVVVPGGDGHSARAHNVRHGRYYYAYAHLCCQDSVNVRPGVVVSCVVVVVADQSYAYQYAYENVDDPPRPDDLTWMKMWIDRPFPPPPLVPGSRNRGYIYMYIYSSLSDPSNSSPSSVRSNVRD

Secondary structure (DSSP, 8-state):
---------PPP-------------------PPPP---------TTSSS-TT-EEEE--SSSSPEEE--PPPPBPHHHHHHTT-PPPPP-------TTSSSSSEEEEEEEESSS--HHHHHHHHHHHHHHHHHHHHHHHHTTT------B-B-TTS-B-EEEEE--GGGSSGGGIIIIIHHHHHHTT---TTEEEEEEE-------TTS---B-EEE-EE----S-TTT-HHHHS-EEEEEEGGGGSGGGTTTHHHHHHHT-

pLDDT: mean 81.22, std 21.63, range [32.44, 98.88]